Protein AF-A0AAU4YBW1-F1 (afdb_monomer)

Solvent-accessible surface area (backbone atoms only — not comparable to full-atom values): 10872 Å² total; per-residue (Å²): 130,83,80,74,58,66,37,83,41,82,36,54,28,52,55,68,56,52,51,50,47,51,48,55,25,51,52,23,50,53,50,52,52,50,50,53,54,49,55,38,52,74,74,68,54,58,91,88,55,81,82,54,65,70,59,56,53,47,49,66,68,43,28,72,80,75,31,38,44,56,27,53,50,48,39,53,29,33,53,58,49,42,64,34,80,88,43,40,62,93,68,80,75,75,50,75,66,54,49,55,60,65,67,56,81,88,66,62,80,66,55,58,92,76,87,56,84,29,80,44,83,28,55,26,45,44,69,59,54,51,49,36,47,51,33,20,47,63,68,19,43,67,48,44,50,48,36,48,76,69,31,54,49,76,99,78,39,55,79,48,73,66,44,50,53,53,42,53,58,48,21,72,66,50,51,38,53,41,53,51,47,42,54,16,47,52,51,55,68,72,75,110

Structure (mmCIF, N/CA/C/O backbone):
data_AF-A0AAU4YBW1-F1
#
_entry.id   AF-A0AAU4YBW1-F1
#
loop_
_atom_site.group_PDB
_atom_site.id
_atom_site.type_symbol
_atom_site.label_atom_id
_atom_site.label_alt_id
_atom_site.label_comp_id
_atom_site.label_asym_id
_atom_site.label_entity_id
_atom_site.label_seq_id
_atom_site.pdbx_PDB_ins_code
_atom_site.Cartn_x
_atom_site.Cartn_y
_atom_site.Cartn_z
_atom_site.occupancy
_atom_site.B_iso_or_equiv
_atom_site.auth_seq_id
_atom_site.auth_comp_id
_atom_site.auth_asym_id
_atom_site.auth_atom_id
_atom_site.pdbx_PDB_model_num
ATOM 1 N N . MET A 1 1 ? -1.632 -13.111 -21.223 1.00 41.12 1 MET A N 1
ATOM 2 C CA . MET A 1 1 ? -1.844 -12.809 -19.790 1.00 41.12 1 MET A CA 1
ATOM 3 C C . MET A 1 1 ? -2.891 -11.716 -19.711 1.00 41.12 1 MET A C 1
ATOM 5 O O . MET A 1 1 ? -2.704 -10.698 -20.364 1.00 41.12 1 MET A O 1
ATOM 9 N N . ASN A 1 2 ? -3.997 -11.927 -18.997 1.00 43.66 2 ASN A N 1
ATOM 10 C CA . ASN A 1 2 ? -4.958 -10.847 -18.769 1.00 43.66 2 ASN A CA 1
ATOM 11 C C . ASN A 1 2 ? -4.270 -9.774 -17.922 1.00 43.66 2 ASN A C 1
ATOM 13 O O . ASN A 1 2 ? -3.711 -10.096 -16.874 1.00 43.66 2 ASN A O 1
ATOM 17 N N . ALA A 1 3 ? -4.262 -8.528 -18.394 1.00 59.09 3 ALA A N 1
ATOM 18 C CA . ALA A 1 3 ? -3.731 -7.417 -17.619 1.00 59.09 3 ALA A CA 1
ATOM 19 C C . ALA A 1 3 ? -4.502 -7.333 -16.296 1.00 59.09 3 ALA A C 1
ATOM 21 O O . ALA A 1 3 ? -5.727 -7.195 -16.294 1.00 59.09 3 ALA A O 1
ATOM 22 N N . VAL A 1 4 ? -3.798 -7.459 -15.170 1.00 77.38 4 VAL A N 1
ATOM 23 C CA . VAL A 1 4 ? -4.414 -7.287 -13.853 1.00 77.38 4 VAL A CA 1
ATOM 24 C C . VAL A 1 4 ? -4.830 -5.825 -13.732 1.00 77.38 4 VAL A 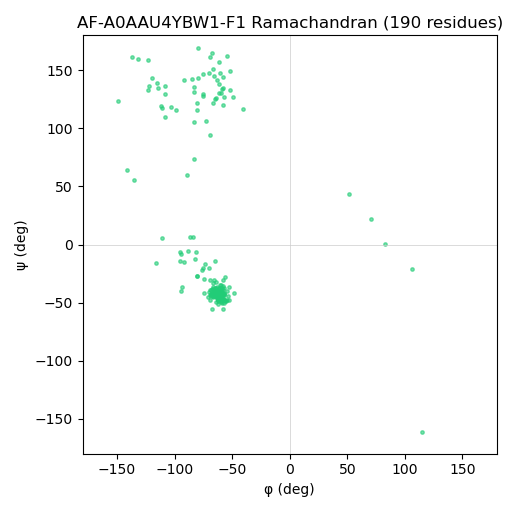C 1
ATOM 26 O O . VAL A 1 4 ? -3.996 -4.929 -13.877 1.00 77.38 4 VAL A O 1
ATOM 29 N N . ALA A 1 5 ? -6.121 -5.579 -13.503 1.00 88.00 5 ALA A N 1
ATOM 30 C CA . ALA A 1 5 ? -6.656 -4.228 -13.398 1.00 88.00 5 ALA A CA 1
ATOM 31 C C . ALA A 1 5 ? -5.932 -3.453 -12.285 1.00 88.00 5 ALA A C 1
ATOM 33 O O . ALA A 1 5 ? -5.846 -3.922 -11.148 1.00 88.00 5 ALA A O 1
ATOM 34 N N . LYS A 1 6 ? -5.404 -2.270 -12.614 1.00 90.12 6 LYS A N 1
ATOM 35 C CA . LYS A 1 6 ? -4.828 -1.339 -11.637 1.00 90.12 6 LYS A CA 1
ATOM 36 C C . LYS A 1 6 ? -5.906 -0.374 -11.161 1.00 90.12 6 LYS A C 1
ATOM 38 O O . LYS A 1 6 ? -6.728 0.086 -11.952 1.00 90.12 6 LYS A O 1
ATOM 43 N N . VAL A 1 7 ? -5.883 -0.055 -9.874 1.00 90.25 7 VAL A N 1
ATOM 44 C CA . VAL A 1 7 ? -6.744 0.951 -9.256 1.00 90.25 7 VAL A CA 1
ATOM 45 C C . VAL A 1 7 ? -5.887 2.020 -8.597 1.00 90.25 7 VAL A C 1
ATOM 47 O O . VAL A 1 7 ? -4.906 1.730 -7.906 1.00 90.25 7 VAL A O 1
ATOM 50 N N . ASN A 1 8 ? -6.278 3.272 -8.805 1.00 90.31 8 ASN A N 1
ATOM 51 C CA . ASN A 1 8 ? -5.607 4.416 -8.218 1.00 90.31 8 ASN A CA 1
ATOM 52 C C . ASN A 1 8 ? -5.936 4.453 -6.714 1.00 90.31 8 ASN A C 1
ATOM 54 O O . ASN A 1 8 ? -7.067 4.731 -6.310 1.00 90.31 8 ASN A O 1
ATOM 58 N N . THR A 1 9 ? -4.964 4.087 -5.879 1.00 88.31 9 THR A N 1
ATOM 59 C CA . THR A 1 9 ? -5.154 3.814 -4.448 1.00 88.31 9 THR A CA 1
ATOM 60 C C . THR A 1 9 ? -4.482 4.874 -3.595 1.00 88.31 9 THR A C 1
ATOM 62 O O . THR A 1 9 ? -3.264 5.052 -3.657 1.00 88.31 9 THR A O 1
ATOM 65 N N . LEU A 1 10 ? -5.283 5.610 -2.813 1.00 89.31 10 LEU A N 1
ATOM 66 C CA . LEU A 1 10 ? -4.789 6.690 -1.958 1.00 89.31 10 LEU A CA 1
ATOM 67 C C . LEU A 1 10 ? -4.206 6.102 -0.682 1.00 89.31 10 LEU A C 1
ATOM 69 O O . LEU A 1 10 ? -4.933 5.538 0.140 1.00 89.31 10 LEU A O 1
ATOM 73 N N . VAL A 1 11 ? -2.902 6.280 -0.501 1.00 87.12 11 VAL A N 1
ATOM 74 C CA . VAL A 1 11 ? -2.183 5.802 0.676 1.00 87.12 11 VAL A CA 1
ATOM 75 C C . VAL A 1 11 ? -1.658 6.985 1.475 1.00 87.12 11 VAL A C 1
ATOM 77 O O . VAL A 1 11 ? -1.098 7.942 0.941 1.00 87.12 11 VAL A O 1
ATOM 80 N N . TRP A 1 12 ? -1.861 6.901 2.785 1.00 88.88 12 TRP A N 1
ATOM 81 C CA . TRP A 1 12 ? -1.417 7.885 3.759 1.00 88.88 12 TRP A CA 1
ATOM 82 C C . TRP A 1 12 ? -0.176 7.354 4.473 1.00 88.88 12 TRP A C 1
ATOM 84 O O . TRP A 1 12 ? -0.252 6.308 5.128 1.00 88.88 12 TRP A O 1
ATOM 94 N N . LEU A 1 13 ? 0.942 8.064 4.332 1.00 88.75 13 LEU A N 1
ATOM 95 C CA . LEU A 1 13 ? 2.267 7.647 4.789 1.00 88.75 13 LEU A CA 1
ATOM 96 C C . LEU A 1 13 ? 2.898 8.664 5.738 1.00 88.75 13 LEU A C 1
ATOM 98 O O . LEU A 1 13 ? 2.578 9.859 5.713 1.00 88.75 13 LEU A O 1
ATOM 102 N N . ASP A 1 14 ? 3.862 8.191 6.523 1.00 91.31 14 ASP A N 1
ATOM 103 C CA . ASP A 1 14 ? 4.808 9.095 7.167 1.00 91.31 14 ASP A CA 1
ATOM 104 C C . ASP A 1 14 ? 5.638 9.848 6.099 1.00 91.31 14 ASP A C 1
ATOM 106 O O . ASP A 1 14 ? 5.997 9.248 5.076 1.00 91.31 14 ASP A O 1
ATOM 110 N N . PRO A 1 15 ? 5.960 11.144 6.291 1.00 93.00 15 PRO A N 1
ATOM 111 C CA . PRO A 1 15 ? 6.789 11.893 5.347 1.00 93.00 15 PRO A CA 1
ATOM 112 C C . PRO A 1 15 ? 8.126 11.218 5.014 1.00 93.00 15 P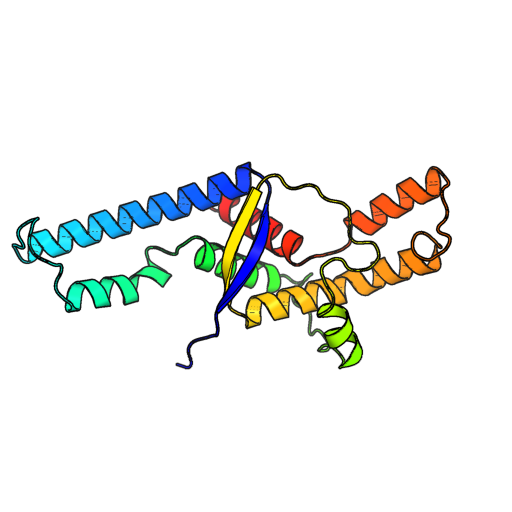RO A C 1
ATOM 114 O O . PRO A 1 15 ? 8.544 11.249 3.856 1.00 93.00 15 PRO A O 1
ATOM 117 N N . SER A 1 16 ? 8.770 10.561 5.984 1.00 93.75 16 SER A N 1
ATOM 118 C CA . SER A 1 16 ? 10.030 9.840 5.760 1.00 93.75 16 SER A CA 1
ATOM 119 C C . SER A 1 16 ? 9.851 8.631 4.838 1.00 93.75 16 SER A C 1
ATOM 121 O O . SER A 1 16 ? 10.673 8.405 3.951 1.00 93.75 16 SER A O 1
ATOM 123 N N . GLN A 1 17 ? 8.738 7.903 4.972 1.00 94.88 17 GLN A N 1
ATOM 124 C CA . GLN A 1 17 ? 8.404 6.775 4.102 1.00 94.88 17 GLN A CA 1
ATOM 125 C C . GLN A 1 17 ? 8.125 7.236 2.672 1.00 94.88 17 GLN A C 1
ATOM 127 O O . GLN A 1 17 ? 8.619 6.637 1.718 1.00 94.88 17 GLN A O 1
ATOM 132 N N . ALA A 1 18 ? 7.360 8.320 2.515 1.00 94.38 18 ALA A N 1
ATOM 133 C CA . ALA A 1 18 ? 7.086 8.895 1.203 1.00 94.38 18 ALA A CA 1
ATOM 134 C C . ALA A 1 18 ? 8.378 9.369 0.516 1.00 94.38 18 ALA A C 1
ATOM 136 O O . ALA A 1 18 ? 8.586 9.078 -0.662 1.00 94.38 18 ALA A O 1
ATOM 137 N N . ALA A 1 19 ? 9.267 10.037 1.258 1.00 95.88 19 ALA A N 1
ATOM 138 C CA . ALA A 1 19 ? 10.565 10.473 0.755 1.00 95.88 19 ALA A CA 1
ATOM 139 C C . ALA A 1 19 ? 11.471 9.290 0.374 1.00 95.88 19 ALA A C 1
ATOM 141 O O . ALA A 1 19 ? 12.085 9.308 -0.692 1.00 95.88 19 ALA A O 1
ATOM 142 N N . GLY A 1 20 ? 11.522 8.241 1.201 1.00 96.38 20 GLY A N 1
ATOM 143 C CA . GLY A 1 20 ? 12.284 7.025 0.912 1.00 96.38 20 GLY A CA 1
ATOM 144 C C . GLY A 1 20 ? 11.804 6.324 -0.359 1.00 96.38 20 GLY A C 1
ATOM 145 O O . GLY A 1 20 ? 12.611 5.994 -1.226 1.00 96.38 20 GLY A O 1
ATOM 146 N N . LEU A 1 21 ? 10.486 6.168 -0.517 1.00 95.94 21 LEU A N 1
ATOM 147 C CA . LEU A 1 21 ? 9.896 5.555 -1.707 1.00 95.94 21 LEU A CA 1
ATOM 148 C C . LEU A 1 21 ? 10.146 6.398 -2.970 1.00 95.94 21 LEU A C 1
ATOM 150 O O . LEU A 1 21 ? 10.460 5.847 -4.025 1.00 95.94 21 LEU A O 1
ATOM 154 N N . ALA A 1 22 ? 10.050 7.727 -2.862 1.00 96.06 22 ALA A N 1
ATOM 155 C CA . ALA A 1 22 ? 10.361 8.643 -3.959 1.00 96.06 22 ALA A CA 1
ATOM 156 C C . ALA A 1 22 ? 11.845 8.589 -4.351 1.00 96.06 22 ALA A C 1
ATOM 158 O O . ALA A 1 22 ? 12.166 8.638 -5.537 1.00 96.06 22 ALA A O 1
ATOM 159 N N . ARG A 1 23 ? 12.750 8.443 -3.375 1.00 97.31 23 ARG A N 1
ATOM 160 C CA . ARG A 1 23 ? 14.185 8.269 -3.625 1.00 97.31 23 ARG A CA 1
ATOM 161 C C . ARG A 1 23 ? 14.463 6.984 -4.405 1.00 97.31 23 ARG A C 1
ATOM 163 O O . ARG A 1 23 ? 15.106 7.070 -5.445 1.00 97.31 23 ARG A O 1
ATOM 170 N N . LEU A 1 24 ? 13.935 5.840 -3.957 1.00 96.44 24 LEU A N 1
ATOM 171 C CA . LEU A 1 24 ? 14.102 4.556 -4.654 1.00 96.44 24 LEU A CA 1
ATOM 172 C C . LEU A 1 24 ? 13.565 4.612 -6.088 1.00 96.44 24 LEU A C 1
ATOM 174 O O . LEU A 1 24 ? 14.253 4.230 -7.032 1.00 96.44 24 LEU A O 1
ATOM 178 N N . ALA A 1 25 ? 12.357 5.148 -6.274 1.00 95.69 25 ALA A N 1
ATOM 179 C CA . ALA A 1 25 ? 11.805 5.321 -7.613 1.00 95.69 25 ALA A CA 1
ATOM 180 C C . ALA A 1 25 ? 12.663 6.273 -8.463 1.00 95.69 25 ALA A C 1
ATOM 182 O O . ALA A 1 25 ? 12.943 5.973 -9.614 1.00 95.69 25 ALA A O 1
ATOM 183 N N . GLY A 1 26 ? 13.157 7.375 -7.897 1.00 97.38 26 GLY A N 1
ATOM 184 C CA . GLY A 1 26 ? 14.054 8.294 -8.599 1.00 97.38 26 GLY A CA 1
ATOM 185 C C . GLY A 1 26 ? 15.405 7.675 -8.983 1.00 97.38 26 GLY A C 1
ATOM 186 O O . GLY A 1 26 ? 15.975 8.033 -10.013 1.00 97.38 26 GLY A O 1
ATOM 187 N N . GLU A 1 27 ? 15.938 6.748 -8.187 1.00 97.38 27 GLU A N 1
ATOM 188 C CA . GLU A 1 27 ? 17.138 5.969 -8.523 1.00 97.38 27 GLU A CA 1
ATOM 189 C C . GLU A 1 27 ? 16.868 5.013 -9.695 1.00 97.38 27 GLU A C 1
ATOM 191 O O . GLU A 1 27 ? 17.661 4.972 -10.642 1.00 97.38 27 GLU A O 1
ATOM 196 N N . ASN A 1 28 ? 15.713 4.341 -9.691 1.00 97.44 28 ASN A N 1
ATOM 197 C CA . ASN A 1 28 ? 15.246 3.501 -10.797 1.00 97.44 28 ASN A CA 1
ATOM 198 C C . ASN A 1 28 ? 15.048 4.311 -12.083 1.00 97.44 28 ASN A C 1
ATOM 200 O O . ASN A 1 28 ? 15.520 3.905 -13.142 1.00 97.44 28 ASN A O 1
ATOM 204 N N . ASP A 1 29 ? 14.452 5.499 -11.992 1.00 96.62 29 ASP A N 1
ATOM 205 C CA . ASP A 1 29 ? 14.274 6.409 -13.124 1.00 96.62 29 ASP A CA 1
ATOM 206 C C . ASP A 1 29 ? 15.619 6.808 -13.735 1.00 96.62 29 ASP A C 1
ATOM 208 O O . ASP A 1 29 ? 15.796 6.780 -14.952 1.00 96.62 29 ASP A O 1
ATOM 212 N N . LYS A 1 30 ? 16.606 7.150 -12.898 1.00 97.88 30 LYS A N 1
ATOM 213 C CA . LYS A 1 30 ? 17.966 7.472 -13.358 1.00 97.88 30 LYS A CA 1
ATOM 214 C C . LYS A 1 30 ? 18.647 6.266 -14.003 1.00 97.88 30 LYS A C 1
ATOM 216 O O . LYS A 1 30 ? 19.411 6.439 -14.951 1.00 97.88 30 LYS A O 1
ATOM 221 N N . ALA A 1 31 ? 18.431 5.059 -13.487 1.00 97.50 31 ALA A N 1
ATOM 222 C CA . ALA A 1 31 ? 18.956 3.836 -14.085 1.00 97.50 31 ALA A CA 1
ATOM 223 C C . ALA A 1 31 ? 18.309 3.549 -15.452 1.00 97.50 31 ALA A C 1
ATOM 225 O O . ALA A 1 31 ? 19.045 3.318 -16.411 1.00 97.50 31 ALA A O 1
ATOM 226 N N . GLU A 1 32 ? 16.984 3.685 -15.568 1.00 97.12 32 GLU A N 1
ATOM 227 C CA . GLU A 1 32 ? 16.242 3.587 -16.833 1.00 97.12 32 GLU A CA 1
ATOM 228 C C . GLU A 1 32 ? 16.779 4.593 -17.861 1.00 97.12 32 GLU A C 1
ATOM 230 O O . GLU A 1 32 ? 17.101 4.223 -18.989 1.00 97.12 32 GLU A O 1
ATOM 235 N N . TRP A 1 33 ? 16.960 5.857 -17.465 1.00 96.19 33 TRP A N 1
ATOM 236 C CA . TRP A 1 33 ? 17.496 6.894 -18.352 1.00 96.19 33 TRP A CA 1
ATOM 237 C C . TRP A 1 33 ? 18.928 6.618 -18.811 1.00 96.19 33 TRP A C 1
ATOM 239 O O . TRP A 1 33 ? 19.248 6.851 -19.977 1.00 96.19 33 TRP A O 1
ATOM 249 N N . ARG A 1 34 ? 19.795 6.116 -17.922 1.00 96.81 34 ARG A N 1
ATOM 250 C CA . ARG A 1 34 ? 21.169 5.734 -18.288 1.00 96.81 34 ARG A CA 1
ATOM 251 C C . ARG A 1 34 ? 21.177 4.599 -19.301 1.00 96.81 34 ARG A C 1
ATOM 253 O O . ARG A 1 34 ? 21.879 4.707 -20.303 1.00 96.81 34 ARG A O 1
ATOM 260 N N . TRP A 1 35 ? 20.371 3.566 -19.062 1.00 97.00 35 TRP A N 1
ATOM 261 C CA . TRP A 1 35 ? 20.226 2.446 -19.986 1.00 97.00 35 TRP A CA 1
ATOM 262 C C . TRP A 1 35 ? 19.719 2.924 -21.349 1.00 97.00 35 TRP A C 1
ATOM 264 O O . TRP A 1 35 ? 20.343 2.663 -22.372 1.00 97.00 35 TRP A O 1
ATOM 274 N N . LEU A 1 36 ? 18.665 3.745 -21.368 1.00 95.69 36 LEU A N 1
ATOM 275 C CA . LEU A 1 36 ? 18.112 4.302 -22.601 1.00 95.69 36 LEU A CA 1
ATOM 276 C C . LEU A 1 36 ? 19.141 5.133 -23.385 1.00 95.69 36 LEU A C 1
ATOM 278 O O . LEU A 1 36 ? 19.219 5.037 -24.610 1.00 95.69 36 LEU A O 1
ATOM 282 N N . ALA A 1 37 ? 19.943 5.949 -22.698 1.00 94.38 37 ALA A N 1
ATOM 283 C CA . ALA A 1 37 ? 21.009 6.727 -23.325 1.00 94.38 37 ALA A CA 1
ATOM 284 C C . ALA A 1 37 ? 22.131 5.840 -23.892 1.00 94.38 37 ALA A C 1
ATOM 286 O O . ALA A 1 37 ? 22.747 6.184 -24.900 1.00 94.38 37 ALA A O 1
ATOM 287 N N . GLU A 1 38 ? 22.418 4.703 -23.262 1.00 95.62 38 GLU A N 1
ATOM 288 C CA . GLU A 1 38 ? 23.376 3.717 -23.759 1.00 95.62 38 GLU A CA 1
ATOM 289 C C . GLU A 1 38 ? 22.860 2.976 -24.996 1.00 95.62 38 GLU A C 1
ATOM 291 O O . GLU A 1 38 ? 23.585 2.907 -25.988 1.00 95.62 38 GLU A O 1
ATOM 296 N N . GLU A 1 39 ? 21.601 2.527 -24.999 1.00 96.25 39 GLU A N 1
ATOM 297 C CA . GLU A 1 39 ? 20.963 1.929 -26.182 1.00 96.25 39 GLU A CA 1
ATOM 298 C C . GLU A 1 39 ? 21.009 2.882 -27.379 1.00 96.25 39 GLU A C 1
ATOM 300 O O . GLU A 1 39 ? 21.452 2.504 -28.463 1.00 96.25 39 GLU A O 1
ATOM 305 N N . ARG A 1 40 ? 20.614 4.147 -27.170 1.00 95.06 40 ARG A N 1
ATOM 306 C CA . ARG A 1 40 ? 20.614 5.179 -28.219 1.00 95.06 40 ARG A CA 1
ATOM 307 C C . ARG A 1 40 ? 22.014 5.416 -28.782 1.00 95.06 40 ARG A C 1
ATOM 309 O O . ARG A 1 40 ? 22.169 5.509 -29.995 1.00 95.06 40 ARG A O 1
ATOM 316 N N . ARG A 1 41 ? 23.038 5.472 -27.923 1.00 94.75 41 ARG A N 1
ATOM 317 C CA . ARG A 1 41 ? 24.435 5.600 -28.366 1.00 94.75 41 ARG A CA 1
ATOM 318 C C . ARG A 1 41 ? 24.901 4.382 -29.157 1.00 94.75 41 ARG A C 1
ATOM 320 O O . ARG A 1 41 ? 25.587 4.563 -30.157 1.00 94.75 41 ARG A O 1
ATOM 327 N N . ARG A 1 42 ? 24.523 3.165 -28.750 1.00 94.94 42 ARG A N 1
ATOM 328 C CA . ARG A 1 42 ? 24.928 1.931 -29.442 1.00 94.94 42 ARG A CA 1
ATOM 329 C C . ARG A 1 42 ? 24.456 1.901 -30.891 1.00 94.94 42 ARG A C 1
ATOM 331 O O . ARG A 1 42 ? 25.205 1.472 -31.759 1.00 94.94 42 ARG A O 1
ATOM 338 N N . ILE A 1 43 ? 23.238 2.370 -31.146 1.00 95.81 43 ILE A N 1
ATOM 339 C CA . ILE A 1 43 ? 22.673 2.428 -32.500 1.00 95.81 43 ILE A CA 1
ATOM 340 C C . ILE A 1 43 ? 23.051 3.713 -33.260 1.00 95.81 43 ILE A C 1
ATOM 342 O O . ILE A 1 43 ? 22.533 3.949 -34.345 1.00 95.81 43 ILE A O 1
ATOM 346 N N . GLY A 1 44 ? 23.929 4.554 -32.698 1.00 95.44 44 GLY A N 1
ATOM 347 C CA . GLY A 1 44 ? 24.397 5.785 -33.342 1.00 95.44 44 GLY A CA 1
ATOM 348 C C . GLY A 1 44 ? 23.350 6.897 -33.442 1.00 95.44 44 GLY A C 1
ATOM 349 O O . GLY A 1 44 ? 23.483 7.772 -34.292 1.00 95.44 44 GLY A O 1
ATOM 350 N N . LEU A 1 45 ? 22.316 6.878 -32.596 1.00 95.25 45 LEU A N 1
ATOM 351 C CA . LEU A 1 45 ? 21.194 7.811 -32.680 1.00 95.25 45 LEU A CA 1
ATOM 352 C C . LEU A 1 45 ? 21.578 9.207 -32.167 1.00 95.25 45 LEU A C 1
ATOM 354 O O . LEU A 1 45 ? 22.038 9.361 -31.028 1.00 95.25 45 LEU A O 1
ATOM 358 N N . HIS A 1 46 ? 21.321 10.244 -32.961 1.00 91.50 46 HIS A N 1
ATOM 359 C CA . HIS A 1 46 ? 21.545 11.633 -32.576 1.00 91.50 46 HIS A CA 1
ATOM 360 C C . HIS A 1 46 ? 20.586 12.061 -31.437 1.00 91.50 46 HIS A C 1
ATOM 362 O O . HIS A 1 46 ? 19.463 11.552 -31.330 1.00 91.50 46 HIS A O 1
ATOM 368 N N . PRO A 1 47 ? 20.962 13.016 -30.559 1.00 87.00 47 PRO A N 1
ATOM 369 C CA . PRO A 1 47 ? 20.102 13.457 -29.453 1.00 87.00 47 PRO A CA 1
ATOM 370 C C . PRO A 1 47 ? 18.725 13.996 -29.868 1.00 87.00 47 PRO A C 1
ATOM 372 O O . PRO A 1 47 ? 17.766 13.845 -29.117 1.00 87.00 47 PRO A O 1
ATOM 375 N N . SER A 1 48 ? 18.616 14.602 -31.053 1.00 90.56 48 SER A N 1
ATOM 376 C CA . SER A 1 48 ? 17.351 15.150 -31.569 1.00 90.56 48 SER A CA 1
ATOM 377 C C . SER A 1 48 ? 16.443 14.109 -32.223 1.00 90.56 48 SER A C 1
ATOM 379 O O . SER A 1 48 ? 15.288 14.411 -32.512 1.00 90.56 48 SER A O 1
ATOM 381 N N . GLU A 1 49 ? 16.948 12.907 -32.501 1.00 93.12 49 GLU A N 1
ATOM 382 C CA . GLU A 1 49 ? 16.161 11.867 -33.156 1.00 93.12 49 GLU A CA 1
ATOM 383 C C . GLU A 1 49 ? 15.238 11.157 -32.149 1.00 93.12 49 GLU A C 1
ATOM 385 O O . GLU A 1 49 ? 15.603 10.951 -30.980 1.00 93.12 49 GLU A O 1
ATOM 390 N N . PRO A 1 50 ? 14.019 10.772 -32.559 1.00 94.06 50 PRO A N 1
ATOM 391 C CA . PRO A 1 50 ? 13.107 10.039 -31.690 1.00 94.06 50 PRO A CA 1
ATOM 392 C C . PRO A 1 50 ? 13.663 8.647 -31.365 1.00 94.06 50 PRO A C 1
ATOM 394 O O . PRO A 1 50 ? 14.281 8.000 -32.204 1.00 94.06 50 PRO A O 1
ATOM 397 N N . THR A 1 51 ? 13.420 8.156 -30.144 1.00 94.56 51 THR A N 1
ATOM 398 C CA . THR A 1 51 ? 13.808 6.786 -29.770 1.00 94.56 51 THR A CA 1
ATOM 399 C C . THR A 1 51 ? 13.026 5.768 -30.620 1.00 94.56 51 THR A C 1
ATOM 401 O O . THR A 1 51 ? 11.786 5.804 -30.589 1.00 94.56 51 THR A O 1
ATOM 404 N N . PRO A 1 52 ? 13.705 4.826 -31.307 1.00 95.19 52 PRO A N 1
ATOM 405 C CA . PRO A 1 52 ? 13.061 3.746 -32.048 1.00 95.19 52 PRO A CA 1
ATOM 406 C C . PRO A 1 52 ? 12.047 2.964 -31.214 1.00 95.19 52 PRO A C 1
ATOM 408 O O . PRO A 1 52 ? 12.179 2.829 -29.995 1.00 95.19 52 PRO A O 1
ATOM 411 N N . GLU A 1 53 ? 11.018 2.443 -31.879 1.00 95.50 53 GLU A N 1
ATOM 412 C CA . GLU A 1 53 ? 9.946 1.690 -31.226 1.00 95.50 53 GLU A CA 1
ATOM 413 C C . GLU A 1 53 ? 10.456 0.479 -30.449 1.00 95.50 53 GLU A C 1
ATOM 415 O O . GLU A 1 53 ? 10.068 0.297 -29.300 1.00 95.50 53 GLU A O 1
ATOM 420 N N . GLU A 1 54 ? 11.387 -0.277 -31.020 1.00 95.12 54 GLU A N 1
ATOM 421 C CA . GLU A 1 54 ? 11.972 -1.475 -30.409 1.00 95.12 54 GLU A CA 1
ATOM 422 C C . GLU A 1 54 ? 12.605 -1.183 -29.041 1.00 95.12 54 GLU A C 1
ATOM 424 O O . GLU A 1 54 ? 12.378 -1.910 -28.071 1.00 95.12 54 GLU A O 1
ATOM 429 N N . ILE A 1 55 ? 13.328 -0.064 -28.919 1.00 94.94 55 ILE A N 1
ATOM 430 C CA . ILE A 1 55 ? 13.907 0.376 -27.645 1.00 94.94 55 ILE A CA 1
ATOM 431 C C . ILE A 1 55 ? 12.796 0.804 -26.679 1.00 94.94 55 ILE A C 1
ATOM 433 O O . ILE A 1 55 ? 12.830 0.430 -25.509 1.00 94.94 55 ILE A O 1
ATOM 437 N N . ARG A 1 56 ? 11.779 1.546 -27.142 1.00 94.44 56 ARG A N 1
ATOM 438 C CA . ARG A 1 56 ? 10.643 1.953 -26.291 1.00 94.44 56 ARG A CA 1
ATOM 439 C C . ARG A 1 56 ? 9.885 0.742 -25.739 1.00 94.44 56 ARG A C 1
ATOM 441 O O . ARG A 1 56 ? 9.570 0.716 -24.551 1.00 94.44 56 ARG A O 1
ATOM 448 N N . VAL A 1 57 ? 9.628 -0.264 -26.572 1.00 95.31 57 VAL A N 1
ATOM 449 C CA . VAL A 1 57 ? 8.992 -1.532 -26.180 1.00 95.31 57 VAL A CA 1
ATOM 450 C C . VAL A 1 57 ? 9.879 -2.306 -25.204 1.00 95.31 57 VAL A C 1
ATOM 452 O O . VAL A 1 57 ? 9.379 -2.821 -24.203 1.00 95.31 57 VAL A O 1
ATOM 455 N N . SER A 1 58 ? 11.193 -2.330 -25.433 1.00 95.19 58 SER A N 1
ATOM 456 C CA . SER A 1 58 ? 12.151 -2.959 -24.516 1.00 95.19 58 SER A CA 1
ATOM 457 C C . SER A 1 58 ? 12.131 -2.295 -23.140 1.00 95.19 58 SER A C 1
ATOM 459 O O . SER A 1 58 ? 11.999 -2.991 -22.138 1.00 95.19 58 SER A O 1
ATOM 461 N N . VAL A 1 59 ? 12.146 -0.957 -23.071 1.00 94.81 59 VAL A N 1
ATOM 462 C CA . VAL A 1 59 ? 11.992 -0.223 -21.803 1.00 94.81 59 VAL A CA 1
ATOM 463 C C . VAL A 1 59 ? 10.702 -0.630 -21.094 1.00 94.81 59 VAL A C 1
ATOM 465 O O . VAL A 1 59 ? 10.732 -0.941 -19.908 1.00 94.81 59 VAL A O 1
ATOM 468 N N . LEU A 1 60 ? 9.568 -0.645 -21.803 1.00 92.62 60 LEU A N 1
ATOM 469 C CA . LEU A 1 60 ? 8.27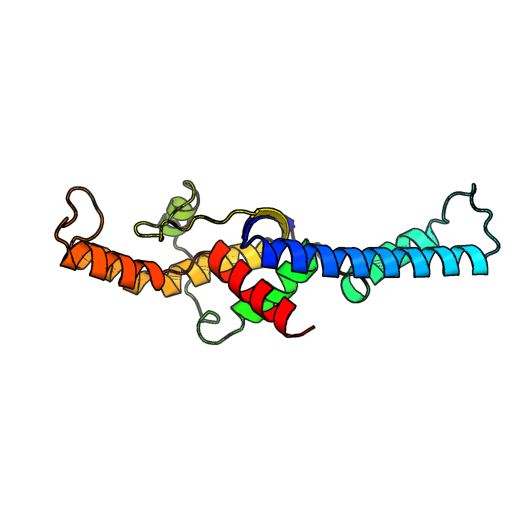6 -1.016 -21.215 1.00 92.62 60 LEU A CA 1
ATOM 470 C C . LEU A 1 60 ? 8.271 -2.448 -20.668 1.00 92.62 60 LEU A C 1
ATOM 472 O O . LEU A 1 60 ? 7.644 -2.697 -19.64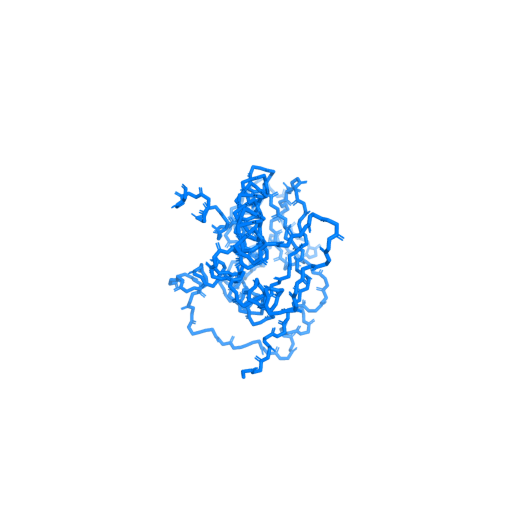1 1.00 92.62 60 LEU A O 1
ATOM 476 N N . THR A 1 61 ? 8.982 -3.354 -21.335 1.00 94.50 61 THR A N 1
ATOM 477 C CA . THR A 1 61 ? 9.091 -4.767 -20.954 1.00 94.50 61 THR A CA 1
ATOM 478 C C . THR A 1 61 ? 9.998 -4.956 -19.742 1.00 94.50 61 THR A C 1
ATOM 480 O O . THR A 1 61 ? 9.657 -5.711 -18.842 1.00 94.50 61 THR A O 1
ATOM 483 N N . LEU A 1 62 ? 11.130 -4.250 -19.693 1.00 95.25 62 LEU A N 1
ATOM 484 C CA . LEU A 1 62 ? 12.136 -4.378 -18.634 1.00 95.25 62 LEU A CA 1
ATOM 485 C C . LEU A 1 62 ? 11.783 -3.601 -17.363 1.00 95.25 62 LEU A C 1
ATOM 487 O O . LEU A 1 62 ? 12.228 -3.960 -16.274 1.00 95.25 62 LEU A O 1
ATOM 491 N N . ARG A 1 63 ? 11.004 -2.518 -17.485 1.00 94.38 63 ARG A N 1
ATOM 492 C CA . ARG A 1 63 ? 10.713 -1.601 -16.375 1.00 94.38 63 ARG A CA 1
ATOM 493 C C . ARG A 1 63 ? 10.166 -2.294 -15.124 1.00 94.38 63 ARG A C 1
ATOM 495 O O . ARG A 1 63 ? 10.628 -1.921 -14.050 1.00 94.38 63 ARG A O 1
ATOM 502 N N . PRO A 1 64 ? 9.215 -3.245 -15.192 1.00 93.81 64 PRO A N 1
ATOM 503 C CA . PRO A 1 64 ? 8.689 -3.874 -13.986 1.00 93.81 64 PRO A CA 1
ATOM 504 C C . PRO A 1 64 ? 9.763 -4.558 -13.134 1.00 93.81 64 PRO A C 1
ATOM 506 O O . PRO A 1 64 ? 9.695 -4.482 -11.909 1.00 93.81 64 PRO A O 1
ATOM 509 N N . ASP A 1 65 ? 10.762 -5.159 -13.780 1.00 94.75 65 ASP A N 1
ATOM 510 C CA . ASP A 1 65 ? 11.776 -5.972 -13.112 1.00 94.75 65 ASP A CA 1
ATOM 511 C C . ASP A 1 65 ? 13.033 -5.166 -12.766 1.00 94.75 65 ASP A C 1
ATOM 513 O O . ASP A 1 65 ? 13.595 -5.324 -11.684 1.00 94.75 65 ASP A O 1
ATOM 517 N N . LEU A 1 66 ? 13.473 -4.280 -13.665 1.00 95.69 66 LEU A N 1
ATOM 518 C CA . LEU A 1 66 ? 14.721 -3.531 -13.493 1.00 95.69 66 LEU A CA 1
ATOM 519 C C . LEU A 1 66 ? 14.522 -2.169 -12.831 1.00 95.69 66 LEU A C 1
ATOM 521 O O . LEU A 1 66 ? 15.374 -1.729 -12.061 1.00 95.69 66 LEU A O 1
ATOM 525 N N . TRP A 1 67 ? 13.417 -1.486 -13.140 1.00 97.00 67 TRP A N 1
ATOM 526 C CA . TRP A 1 67 ? 13.169 -0.104 -12.712 1.00 97.00 67 TRP A CA 1
ATOM 527 C C . TRP A 1 67 ? 11.736 0.078 -12.197 1.00 97.00 67 TRP A C 1
ATOM 529 O O . TRP A 1 67 ? 10.985 0.925 -12.705 1.00 97.00 67 TRP A O 1
ATOM 539 N N . PRO A 1 68 ? 11.315 -0.718 -11.195 1.00 95.88 68 PRO A N 1
ATOM 540 C CA . PRO A 1 68 ? 9.960 -0.645 -10.679 1.00 95.88 68 PRO A CA 1
ATOM 541 C C . PRO A 1 68 ? 9.668 0.761 -10.146 1.00 95.88 68 PRO A C 1
ATOM 543 O O . PRO A 1 68 ? 10.429 1.340 -9.368 1.00 95.88 68 PRO A O 1
ATOM 546 N N . ARG A 1 69 ? 8.535 1.326 -10.570 1.00 94.75 69 ARG A N 1
ATOM 547 C CA . ARG A 1 69 ? 8.058 2.632 -10.091 1.00 94.75 69 ARG A CA 1
ATOM 548 C C . ARG A 1 69 ? 7.373 2.487 -8.732 1.00 94.75 69 ARG A C 1
ATOM 550 O O . ARG A 1 69 ? 7.045 1.378 -8.315 1.00 94.75 69 ARG A O 1
ATOM 557 N N . MET A 1 70 ? 7.091 3.609 -8.062 1.00 95.56 70 MET A N 1
ATOM 558 C CA . MET A 1 70 ? 6.519 3.634 -6.702 1.00 95.56 70 MET A CA 1
ATOM 559 C C . MET A 1 70 ? 5.298 2.718 -6.522 1.00 95.56 70 MET A C 1
ATOM 561 O O . MET A 1 70 ? 5.198 2.031 -5.506 1.00 95.56 70 MET A O 1
ATOM 565 N N . GLY A 1 71 ? 4.386 2.690 -7.504 1.00 95.25 71 GLY A N 1
ATOM 566 C CA . GLY A 1 71 ? 3.197 1.833 -7.472 1.00 95.25 71 GLY A CA 1
ATOM 567 C C . GLY A 1 71 ? 3.544 0.346 -7.440 1.00 95.25 71 GLY A C 1
ATOM 568 O O . GLY A 1 71 ? 3.065 -0.369 -6.566 1.00 95.25 71 GLY A O 1
ATOM 569 N N . LEU A 1 72 ? 4.451 -0.100 -8.316 1.00 95.69 72 LEU A N 1
ATOM 570 C CA . LEU A 1 72 ? 4.885 -1.497 -8.365 1.00 95.69 72 LEU A CA 1
ATOM 571 C C . LEU A 1 72 ? 5.737 -1.884 -7.150 1.00 95.69 72 LEU A C 1
ATOM 573 O O . LEU A 1 72 ? 5.523 -2.950 -6.584 1.00 95.69 72 LEU A O 1
ATOM 577 N N . LEU A 1 73 ? 6.640 -1.005 -6.702 1.00 96.56 73 LEU A N 1
ATOM 578 C CA . LEU A 1 73 ? 7.400 -1.193 -5.459 1.00 96.56 73 LEU A CA 1
ATOM 579 C C . LEU A 1 73 ? 6.460 -1.427 -4.268 1.00 96.56 73 LEU A C 1
ATOM 581 O O . LEU A 1 73 ? 6.631 -2.375 -3.502 1.00 96.56 73 LEU A O 1
ATOM 585 N N . THR A 1 74 ? 5.434 -0.583 -4.143 1.00 96.12 74 THR A N 1
ATOM 586 C CA . THR A 1 74 ? 4.442 -0.688 -3.068 1.00 96.12 74 THR A CA 1
ATOM 587 C C . THR A 1 74 ? 3.582 -1.934 -3.222 1.00 96.12 74 THR A C 1
ATOM 589 O O . THR A 1 74 ? 3.346 -2.628 -2.239 1.00 96.12 74 THR A O 1
ATOM 592 N N . GLU A 1 75 ? 3.133 -2.252 -4.438 1.00 96.50 75 GLU A N 1
ATOM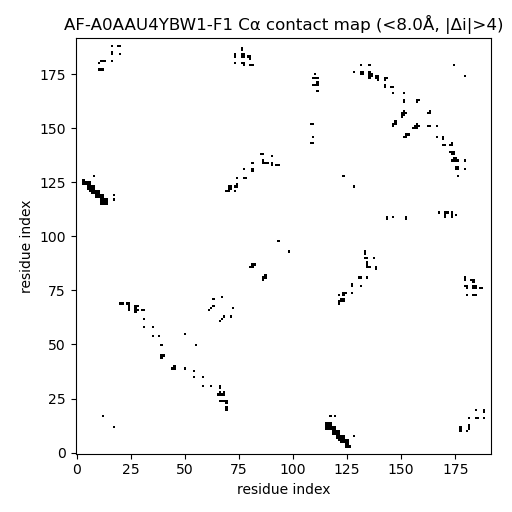 593 C CA . GLU A 1 75 ? 2.346 -3.453 -4.713 1.00 96.50 75 GLU A CA 1
ATOM 594 C C . GLU A 1 75 ? 3.097 -4.725 -4.320 1.00 96.50 75 GLU A C 1
ATOM 596 O O . GLU A 1 75 ? 2.553 -5.552 -3.589 1.00 96.50 75 GLU A O 1
ATOM 601 N N . THR A 1 76 ? 4.348 -4.875 -4.760 1.00 96.50 76 THR A N 1
ATOM 602 C CA . THR A 1 76 ? 5.181 -6.037 -4.434 1.00 96.50 76 THR A CA 1
ATOM 603 C C . THR A 1 76 ? 5.396 -6.149 -2.928 1.00 96.50 76 THR A C 1
ATOM 605 O O . THR A 1 76 ? 5.217 -7.227 -2.358 1.00 96.50 76 THR A O 1
ATOM 608 N N . ALA A 1 77 ? 5.689 -5.032 -2.255 1.00 97.12 77 ALA A N 1
ATOM 609 C CA . ALA A 1 77 ? 5.830 -5.008 -0.804 1.00 97.12 77 ALA A CA 1
ATOM 610 C C . ALA A 1 77 ? 4.519 -5.390 -0.089 1.00 97.12 77 ALA A C 1
ATOM 612 O O . ALA A 1 77 ? 4.539 -6.160 0.869 1.00 97.12 77 ALA A O 1
ATOM 613 N N . MET A 1 78 ? 3.369 -4.910 -0.573 1.00 97.19 78 MET A N 1
ATOM 614 C CA . MET A 1 78 ? 2.055 -5.267 -0.029 1.00 97.19 78 MET A CA 1
ATOM 615 C C . MET A 1 78 ? 1.724 -6.742 -0.231 1.00 97.19 78 MET A C 1
ATOM 617 O O . MET A 1 78 ? 1.196 -7.364 0.688 1.00 97.19 78 MET A O 1
ATOM 621 N N . ARG A 1 79 ? 2.056 -7.329 -1.387 1.00 97.38 79 ARG A N 1
ATOM 622 C CA . ARG A 1 79 ? 1.907 -8.776 -1.613 1.00 97.38 79 ARG A CA 1
ATOM 623 C C . ARG A 1 79 ? 2.730 -9.569 -0.601 1.00 97.38 79 ARG A C 1
ATOM 625 O O . ARG A 1 79 ? 2.190 -10.471 0.031 1.00 97.38 79 ARG A O 1
ATOM 632 N N . ALA A 1 80 ? 3.993 -9.193 -0.395 1.00 96.88 80 ALA A N 1
ATOM 633 C CA . ALA A 1 80 ? 4.850 -9.831 0.603 1.00 96.88 80 ALA A CA 1
ATOM 634 C C . ALA A 1 80 ? 4.275 -9.694 2.023 1.00 96.88 80 ALA A C 1
ATOM 636 O O . ALA A 1 80 ? 4.214 -10.670 2.766 1.00 96.88 80 ALA A O 1
ATOM 637 N N . ARG A 1 81 ? 3.775 -8.506 2.384 1.00 96.69 81 ARG A N 1
ATOM 638 C CA . ARG A 1 81 ? 3.157 -8.255 3.692 1.00 96.69 81 ARG A CA 1
ATOM 639 C C . ARG A 1 81 ? 1.880 -9.067 3.911 1.00 96.69 81 ARG A C 1
ATOM 641 O O . ARG A 1 81 ? 1.680 -9.571 5.015 1.00 96.69 81 ARG A O 1
ATOM 648 N N . LEU A 1 82 ? 1.036 -9.190 2.886 1.00 96.88 82 LEU A N 1
ATOM 649 C CA . LEU A 1 82 ? -0.197 -9.986 2.914 1.00 96.88 82 LEU A CA 1
ATOM 650 C C . LEU A 1 82 ? 0.064 -11.492 2.961 1.00 96.88 82 LEU A C 1
ATOM 652 O O . LEU A 1 82 ? -0.819 -12.232 3.375 1.00 96.88 82 LEU A O 1
ATOM 656 N N . ALA A 1 83 ? 1.256 -11.937 2.561 1.00 96.44 83 ALA A N 1
ATOM 657 C CA . ALA A 1 83 ? 1.676 -13.330 2.654 1.00 96.44 83 ALA A CA 1
ATOM 658 C C . ALA A 1 83 ? 2.193 -13.724 4.054 1.00 96.44 83 ALA A C 1
ATOM 660 O O . ALA A 1 83 ? 2.447 -14.904 4.293 1.00 96.44 83 ALA A O 1
ATOM 661 N N . LEU A 1 84 ? 2.342 -12.775 4.989 1.00 96.19 84 LEU A N 1
ATOM 662 C CA . LEU A 1 84 ? 2.774 -13.079 6.357 1.00 96.19 84 LEU A CA 1
ATOM 663 C C . LEU A 1 84 ? 1.644 -13.707 7.190 1.00 96.19 84 LEU A C 1
ATOM 665 O O . LEU A 1 84 ? 0.494 -13.313 7.014 1.00 96.19 84 LEU A O 1
ATOM 669 N N . PRO A 1 85 ? 1.940 -14.619 8.141 1.00 94.56 85 PRO A N 1
ATOM 670 C CA . PRO A 1 85 ? 0.925 -15.427 8.834 1.00 94.56 85 PRO A CA 1
ATOM 671 C C . PRO A 1 85 ? -0.192 -14.654 9.545 1.00 94.56 85 PRO A C 1
ATOM 673 O O . PRO A 1 85 ? -1.293 -15.170 9.702 1.00 94.56 85 PRO A O 1
ATOM 676 N N . ASP A 1 86 ? 0.072 -13.427 9.987 1.00 93.94 86 ASP A N 1
ATOM 677 C CA . ASP A 1 86 ? -0.912 -12.587 10.668 1.00 93.94 86 ASP A CA 1
ATOM 678 C C . ASP A 1 86 ? -1.948 -11.971 9.710 1.00 93.94 86 ASP A C 1
ATOM 680 O O . ASP A 1 86 ? -3.049 -11.625 10.137 1.00 93.94 86 ASP A O 1
ATOM 684 N N . LEU A 1 87 ? -1.619 -11.861 8.417 1.00 95.44 87 LEU A N 1
ATOM 685 C CA . LEU A 1 87 ? -2.499 -11.347 7.362 1.00 95.44 87 LEU A CA 1
ATOM 686 C C . LEU A 1 87 ? -2.853 -12.389 6.291 1.00 95.44 87 LEU A C 1
ATOM 688 O O . LEU A 1 87 ? -3.812 -12.181 5.551 1.00 95.44 87 LEU A O 1
ATOM 692 N N . ALA A 1 88 ? -2.120 -13.496 6.211 1.00 88.56 88 ALA A N 1
ATOM 693 C CA . ALA A 1 88 ? -2.297 -14.588 5.262 1.00 88.56 88 ALA A CA 1
ATOM 694 C C . ALA A 1 88 ? -3.259 -15.637 5.826 1.00 88.56 88 ALA A C 1
ATOM 696 O O . ALA A 1 88 ? -2.897 -16.789 6.050 1.00 88.56 88 ALA A O 1
ATOM 697 N N . GLY A 1 89 ? -4.495 -15.251 6.126 1.00 80.31 89 GLY A N 1
ATOM 698 C CA . GLY A 1 89 ? -5.502 -16.253 6.459 1.00 80.31 89 GLY A CA 1
ATOM 699 C C . GLY A 1 89 ? -5.869 -17.075 5.219 1.00 80.31 89 GLY A C 1
ATOM 700 O O . GLY A 1 89 ? -5.756 -16.584 4.093 1.00 80.31 89 GLY A O 1
ATOM 701 N N . PRO A 1 90 ? -6.477 -18.258 5.378 1.00 85.25 90 PRO A N 1
ATOM 702 C CA . PRO A 1 90 ? -7.678 -18.512 4.610 1.00 85.25 90 PRO A CA 1
ATOM 703 C C . PRO A 1 90 ? -8.777 -17.599 5.176 1.00 85.25 90 PRO A C 1
ATOM 705 O O . PRO A 1 90 ? -9.429 -17.911 6.171 1.00 85.25 90 PRO A O 1
ATOM 708 N N . TRP A 1 91 ? -8.954 -16.425 4.573 1.00 92.56 91 TRP A N 1
ATOM 709 C CA . TRP A 1 91 ? -10.049 -15.529 4.936 1.00 92.56 91 TRP A CA 1
ATOM 710 C C . TRP A 1 91 ? -11.325 -15.935 4.212 1.00 92.56 91 TRP A C 1
ATOM 712 O O . TRP A 1 91 ? -11.330 -16.082 2.990 1.00 92.56 91 TRP A O 1
ATOM 722 N N . LEU A 1 92 ? -12.432 -16.041 4.949 1.00 93.12 92 LEU A N 1
ATOM 723 C CA . LEU A 1 92 ? -13.745 -16.106 4.316 1.00 93.12 92 LEU A CA 1
ATOM 724 C C . LEU A 1 92 ? -13.978 -14.812 3.524 1.00 93.12 92 LEU A C 1
ATOM 726 O O . LEU A 1 92 ? -13.803 -13.734 4.111 1.00 93.12 92 LEU A O 1
ATOM 730 N N . PRO A 1 93 ? -14.392 -14.890 2.243 1.00 93.62 93 PRO A N 1
ATOM 731 C CA . PRO A 1 93 ? -14.735 -13.718 1.448 1.00 93.62 93 PRO A CA 1
ATOM 732 C C . PRO A 1 93 ? -15.784 -12.843 2.135 1.00 93.62 93 PRO A C 1
ATOM 734 O O . PRO A 1 93 ? -16.486 -13.288 3.045 1.00 93.62 93 PRO A O 1
ATOM 737 N N . PHE A 1 94 ? -15.905 -11.594 1.693 1.00 92.12 94 PHE A N 1
ATOM 738 C CA . PHE A 1 94 ? -16.985 -10.734 2.163 1.00 92.12 94 PHE A CA 1
ATOM 739 C C . PHE A 1 94 ? -18.352 -11.313 1.800 1.00 92.12 94 PHE A C 1
ATOM 741 O O . PHE A 1 94 ? -18.574 -11.750 0.669 1.00 92.12 94 PHE A O 1
ATOM 748 N N . THR A 1 95 ? -19.293 -11.240 2.736 1.00 92.44 95 THR A N 1
ATOM 749 C CA . THR A 1 95 ? -20.714 -11.343 2.399 1.00 92.44 95 THR A CA 1
ATOM 750 C C . THR A 1 95 ? -21.152 -10.115 1.591 1.00 92.44 95 THR A C 1
ATOM 752 O O . THR A 1 95 ? -20.466 -9.089 1.555 1.00 92.44 95 THR A O 1
ATOM 755 N N . ALA A 1 96 ? -22.317 -10.190 0.943 1.00 89.94 96 ALA A N 1
ATOM 756 C CA . ALA A 1 96 ? -22.857 -9.060 0.185 1.00 89.94 96 ALA A CA 1
ATOM 757 C C . ALA A 1 96 ? -23.052 -7.803 1.059 1.00 89.94 96 ALA A C 1
ATOM 759 O O . ALA A 1 96 ? -22.737 -6.694 0.624 1.00 89.94 96 ALA A O 1
ATOM 760 N N . GLU A 1 97 ? -23.511 -7.975 2.303 1.00 87.81 97 GLU A N 1
ATOM 761 C CA . GLU A 1 97 ? -23.653 -6.879 3.269 1.00 87.81 97 GLU A CA 1
ATOM 762 C C . GLU A 1 97 ? -22.301 -6.298 3.682 1.00 87.81 97 GLU A C 1
ATOM 764 O O . GLU A 1 97 ? -22.135 -5.077 3.678 1.00 87.81 97 GLU A O 1
ATOM 769 N N . GLU A 1 98 ? -21.314 -7.146 3.984 1.00 89.06 98 GLU A N 1
ATOM 770 C CA . GLU A 1 98 ? -19.969 -6.690 4.345 1.00 89.06 98 GLU A CA 1
ATOM 771 C C . GLU A 1 98 ? -19.335 -5.895 3.199 1.00 89.06 98 GLU A C 1
ATOM 773 O O . GLU A 1 98 ? -18.818 -4.798 3.417 1.00 89.06 98 GLU A O 1
ATOM 778 N N . ALA A 1 99 ? -19.430 -6.397 1.965 1.00 86.06 99 ALA A N 1
ATOM 779 C CA . ALA A 1 99 ? -18.918 -5.717 0.780 1.00 86.06 99 ALA A CA 1
ATOM 780 C C . ALA A 1 99 ? -19.600 -4.357 0.562 1.00 86.06 99 ALA A C 1
ATOM 782 O O . ALA A 1 99 ? -18.935 -3.364 0.255 1.00 86.06 99 ALA A O 1
ATOM 783 N N . GLN A 1 100 ? -20.918 -4.281 0.765 1.00 82.12 100 GLN A N 1
ATOM 784 C CA . GLN A 1 100 ? -21.659 -3.027 0.662 1.00 82.12 100 GLN A CA 1
ATOM 785 C C . GLN A 1 100 ? -21.274 -2.041 1.776 1.00 82.12 100 GLN A C 1
ATOM 787 O O . GLN A 1 100 ? -21.120 -0.848 1.510 1.00 82.12 100 GLN A O 1
ATOM 792 N N . ALA A 1 101 ? -21.036 -2.522 2.998 1.00 78.31 101 ALA A N 1
ATOM 793 C CA . ALA A 1 101 ? -20.557 -1.701 4.107 1.00 78.31 101 ALA A CA 1
ATOM 794 C C . ALA A 1 101 ? -19.137 -1.156 3.867 1.00 78.31 101 ALA A C 1
ATOM 796 O O . ALA A 1 101 ? -18.827 -0.054 4.314 1.00 78.31 101 ALA A O 1
ATOM 797 N N . GLN A 1 102 ? -18.287 -1.878 3.126 1.00 76.25 102 GLN A N 1
ATOM 798 C CA . GLN A 1 102 ? -16.957 -1.395 2.726 1.00 76.25 102 GLN A CA 1
ATOM 799 C C . GLN A 1 102 ? -16.992 -0.347 1.597 1.00 76.25 102 GLN A C 1
ATOM 801 O O . GLN A 1 102 ? -16.023 0.394 1.429 1.00 76.25 102 GLN A O 1
ATOM 806 N N . ARG A 1 103 ? -18.082 -0.258 0.817 1.00 67.06 103 ARG A N 1
ATOM 807 C CA . ARG A 1 103 ? -18.233 0.730 -0.272 1.00 67.06 103 ARG A CA 1
ATOM 808 C C . ARG A 1 103 ? -18.502 2.147 0.227 1.00 67.06 103 ARG A C 1
ATOM 810 O O . ARG A 1 103 ? -18.132 3.107 -0.445 1.00 67.06 103 ARG A O 1
ATOM 817 N N . LEU A 1 104 ? -19.151 2.289 1.382 1.00 52.50 104 LEU A N 1
ATOM 818 C CA . LEU A 1 104 ? -19.432 3.588 1.986 1.00 52.50 104 LEU A CA 1
ATOM 819 C C . LEU A 1 104 ? -18.178 4.075 2.725 1.00 52.50 104 LEU A C 1
ATOM 821 O O . LEU A 1 104 ? -17.620 3.395 3.579 1.00 52.50 104 LEU A O 1
ATOM 825 N N . SER A 1 105 ? -17.697 5.248 2.325 1.00 46.22 105 SER A N 1
ATOM 826 C CA . SER A 1 105 ? -16.371 5.796 2.617 1.00 46.22 105 SER A CA 1
ATOM 827 C C . SER A 1 105 ? -15.831 5.573 4.044 1.00 46.22 105 SER A C 1
ATOM 829 O O . SER A 1 105 ? -16.260 6.207 5.006 1.00 46.22 105 SER A O 1
ATOM 831 N N . GLY A 1 106 ? -14.730 4.824 4.132 1.00 50.41 106 GLY A N 1
ATOM 832 C CA . GLY A 1 106 ? -13.449 5.417 4.532 1.00 50.41 106 GLY A CA 1
ATOM 833 C C . GLY A 1 106 ? -12.922 5.119 5.933 1.00 50.41 106 GLY A C 1
ATOM 834 O O . GLY A 1 106 ? -11.713 5.236 6.129 1.00 50.41 106 GLY A O 1
ATOM 835 N N . ARG A 1 107 ? -13.748 4.715 6.903 1.00 60.09 107 ARG A N 1
ATOM 836 C CA . ARG A 1 107 ? -13.266 4.298 8.234 1.00 60.09 107 ARG A CA 1
ATOM 837 C C . ARG A 1 107 ? -14.189 3.240 8.819 1.00 60.09 107 ARG A C 1
ATOM 839 O O . ARG A 1 107 ? -15.380 3.481 8.991 1.00 60.09 107 ARG A O 1
ATOM 846 N N . ARG A 1 108 ? -13.629 2.082 9.167 1.00 69.88 108 ARG A N 1
ATOM 847 C CA . ARG A 1 108 ? -14.342 1.091 9.976 1.00 69.88 108 ARG A CA 1
ATOM 848 C C . ARG A 1 108 ? -14.703 1.734 11.325 1.00 69.88 108 ARG A C 1
ATOM 850 O O . ARG A 1 108 ? -13.934 2.563 11.824 1.00 69.88 108 ARG A O 1
ATOM 857 N N . PRO A 1 109 ? -15.833 1.374 11.955 1.00 67.44 109 PRO A N 1
ATOM 858 C CA . PRO A 1 109 ? -16.098 1.784 13.325 1.00 67.44 109 PRO A CA 1
ATOM 859 C C . PRO A 1 109 ? -14.895 1.487 14.219 1.00 67.44 109 PRO A C 1
ATOM 861 O O . PRO A 1 109 ? -14.362 0.380 14.227 1.00 67.44 109 PRO A O 1
ATOM 864 N N . GLY A 1 110 ? -14.430 2.511 14.929 1.00 69.19 110 GLY A N 1
ATOM 865 C CA . GLY A 1 110 ? -13.263 2.379 15.787 1.00 69.19 110 GLY A CA 1
ATOM 866 C C . GLY A 1 110 ? -11.908 2.509 15.094 1.00 69.19 110 GLY A C 1
ATOM 867 O O . GLY A 1 110 ? -10.924 2.483 15.815 1.00 69.19 110 GLY A O 1
ATOM 868 N N . THR A 1 111 ? -11.789 2.733 13.780 1.00 74.69 111 THR A N 1
ATOM 869 C CA . THR A 1 111 ? -10.472 3.010 13.168 1.00 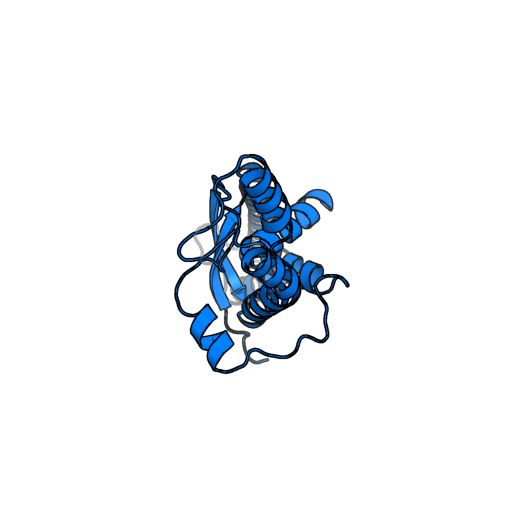74.69 111 THR A CA 1
ATOM 870 C C . THR A 1 111 ? -9.753 4.150 13.915 1.00 74.69 111 THR A C 1
ATOM 872 O O . THR A 1 111 ? -10.392 5.168 14.216 1.00 74.69 111 THR A O 1
ATOM 875 N N . PRO A 1 112 ? -8.461 3.992 14.263 1.00 71.81 112 PRO A N 1
ATOM 876 C CA . PRO A 1 112 ? -7.704 5.028 14.954 1.00 71.81 112 PRO A CA 1
ATOM 877 C C . PRO A 1 112 ? -7.687 6.320 14.134 1.00 71.81 112 PRO A C 1
ATOM 879 O O . PRO A 1 112 ? -7.661 6.307 12.902 1.00 71.81 112 PRO A O 1
ATOM 882 N N . ASN A 1 113 ? -7.727 7.459 14.826 1.00 72.88 113 ASN A N 1
ATOM 883 C CA . ASN A 1 113 ? -7.600 8.756 14.174 1.00 72.88 113 ASN A CA 1
ATOM 884 C C . ASN A 1 113 ? -6.117 9.081 13.970 1.00 72.88 113 ASN A C 1
ATOM 886 O O . ASN A 1 113 ? -5.541 9.880 14.702 1.00 72.88 113 ASN A O 1
ATOM 890 N N . GLU A 1 114 ? -5.496 8.403 13.012 1.00 70.56 114 GLU A N 1
ATOM 891 C CA . GLU A 1 114 ? -4.104 8.646 12.656 1.00 70.56 114 GLU A CA 1
ATOM 892 C C . GLU A 1 114 ? -4.002 9.834 11.688 1.00 70.56 114 GLU A C 1
ATOM 894 O O . GLU A 1 114 ? -4.773 9.950 10.728 1.00 70.56 114 GLU A O 1
ATOM 899 N N . HIS A 1 115 ? -3.039 10.717 11.945 1.00 72.69 115 HIS A N 1
ATOM 900 C CA . HIS A 1 115 ? -2.722 11.855 11.092 1.00 72.69 115 HIS A CA 1
ATOM 901 C C . HIS A 1 115 ? -1.391 11.588 10.394 1.00 72.69 115 HIS A C 1
ATOM 903 O O . H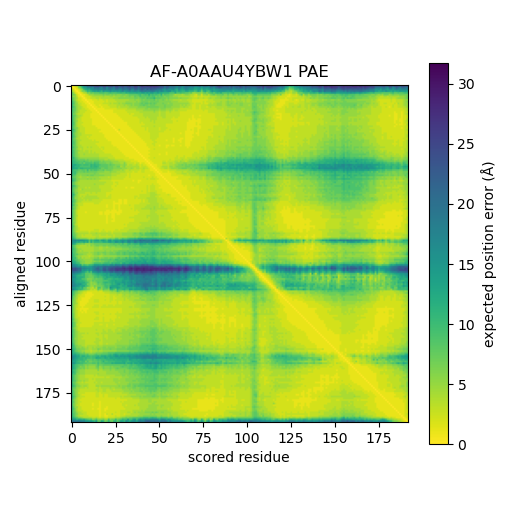IS A 1 115 ? -0.341 11.594 11.026 1.00 72.69 115 HIS A O 1
ATOM 909 N N . PHE A 1 116 ? -1.445 11.358 9.086 1.00 77.00 116 PHE A N 1
ATOM 910 C CA . PHE A 1 116 ? -0.263 11.184 8.245 1.00 77.00 116 PHE A CA 1
ATOM 911 C C . PHE A 1 116 ? -0.083 12.413 7.360 1.00 77.00 116 PHE A C 1
ATOM 913 O O . PHE A 1 116 ? -1.058 12.934 6.812 1.00 77.00 116 PHE A O 1
ATOM 920 N N . GLY A 1 117 ? 1.160 12.880 7.243 1.00 78.25 117 GLY A N 1
ATOM 921 C CA . GLY A 1 117 ? 1.488 14.118 6.534 1.00 78.25 117 GLY A CA 1
ATOM 922 C C . GLY A 1 117 ? 1.557 13.967 5.015 1.00 78.25 117 GLY A C 1
ATOM 923 O O . GLY A 1 117 ? 1.296 14.933 4.302 1.00 78.25 117 GLY A O 1
ATOM 924 N N . ALA A 1 118 ? 1.867 12.769 4.508 1.00 87.38 118 ALA A N 1
ATOM 925 C CA . ALA A 1 118 ? 2.033 12.525 3.080 1.00 87.38 118 ALA A CA 1
ATOM 926 C C . ALA A 1 118 ? 0.867 11.710 2.506 1.00 87.38 118 ALA A C 1
ATOM 928 O O . ALA A 1 118 ? 0.512 10.647 3.021 1.00 87.38 118 ALA A O 1
ATOM 929 N N . LYS A 1 119 ? 0.295 12.203 1.404 1.00 90.19 119 LYS A N 1
ATOM 930 C CA . LYS A 1 119 ? -0.731 11.512 0.617 1.00 90.19 119 LYS A CA 1
ATOM 931 C C . LYS A 1 119 ? -0.139 11.140 -0.732 1.00 90.19 119 LYS A C 1
ATOM 933 O O . LYS A 1 119 ? 0.254 12.032 -1.479 1.00 90.19 119 LYS A O 1
ATOM 938 N N . LEU A 1 120 ? -0.096 9.851 -1.044 1.00 90.44 120 LEU A N 1
ATOM 939 C CA . LEU A 1 120 ? 0.380 9.363 -2.333 1.00 90.44 120 LEU A CA 1
ATOM 940 C C . LEU A 1 120 ? -0.744 8.686 -3.099 1.00 90.44 120 LEU A C 1
ATOM 942 O O . LEU A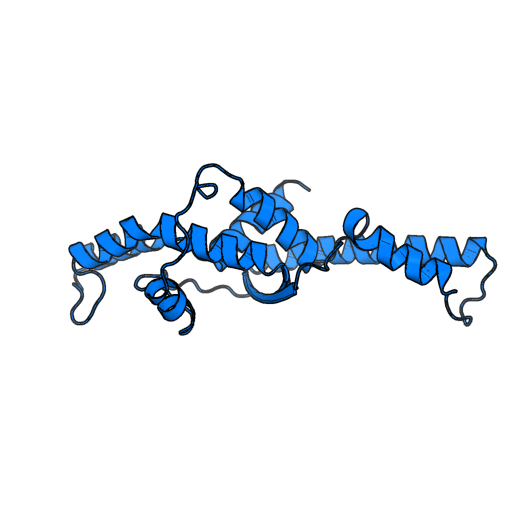 1 120 ? -1.518 7.915 -2.526 1.00 90.44 120 LEU A O 1
ATOM 946 N N . MET A 1 121 ? -0.788 8.959 -4.402 1.00 92.50 121 MET A N 1
ATOM 947 C CA . MET A 1 121 ? -1.624 8.220 -5.333 1.00 92.50 121 MET A CA 1
ATOM 948 C C . MET A 1 121 ? -0.792 7.175 -6.055 1.00 92.50 121 MET A C 1
ATOM 950 O O . MET A 1 121 ? 0.152 7.519 -6.761 1.00 92.50 121 MET A O 1
ATOM 954 N N . LEU A 1 122 ? -1.118 5.904 -5.822 1.00 93.19 122 LEU A N 1
ATOM 955 C CA . LEU A 1 122 ? -0.356 4.768 -6.323 1.00 93.19 122 LEU A CA 1
ATOM 956 C C . LEU A 1 122 ? -1.261 3.859 -7.147 1.00 93.19 122 LEU A C 1
ATOM 958 O O . LEU A 1 122 ? -2.349 3.494 -6.701 1.00 93.19 122 LEU A O 1
ATOM 962 N N . ASP A 1 123 ? -0.791 3.460 -8.322 1.00 93.62 123 ASP A N 1
ATOM 963 C CA . ASP A 1 123 ? -1.475 2.461 -9.136 1.00 93.62 123 ASP A CA 1
ATOM 964 C C . ASP A 1 123 ? -1.095 1.066 -8.638 1.00 93.62 123 ASP A C 1
ATOM 966 O O . ASP A 1 123 ? 0.027 0.597 -8.841 1.00 93.62 123 ASP A O 1
ATOM 970 N N . ILE A 1 124 ? -2.038 0.424 -7.950 1.00 94.38 124 ILE A N 1
ATOM 971 C CA . ILE A 1 124 ? -1.869 -0.890 -7.321 1.00 94.38 124 ILE A CA 1
ATOM 972 C C . ILE A 1 124 ? -2.885 -1.844 -7.941 1.00 94.38 124 ILE A C 1
ATOM 974 O O . ILE A 1 124 ? -4.005 -1.452 -8.270 1.00 94.38 124 ILE A O 1
ATOM 978 N N . ALA A 1 125 ? -2.501 -3.100 -8.135 1.00 95.06 125 ALA A N 1
ATOM 979 C CA . ALA A 1 125 ? -3.405 -4.126 -8.624 1.00 95.06 125 ALA A CA 1
ATOM 980 C C . ALA A 1 125 ? -4.631 -4.304 -7.709 1.00 95.06 125 ALA A C 1
ATOM 982 O O . ALA A 1 125 ? -4.520 -4.346 -6.481 1.00 95.06 125 ALA A O 1
ATOM 983 N N . ALA A 1 126 ? -5.812 -4.393 -8.324 1.00 92.56 126 ALA A N 1
ATOM 984 C CA . ALA A 1 126 ? -7.091 -4.458 -7.621 1.00 92.56 126 ALA A CA 1
ATOM 985 C C . ALA A 1 126 ? -7.174 -5.660 -6.669 1.00 92.56 126 ALA A C 1
ATOM 987 O O . ALA A 1 126 ? -7.662 -5.516 -5.553 1.00 92.56 126 ALA A O 1
ATOM 988 N N . ASP A 1 127 ? -6.615 -6.806 -7.063 1.00 93.62 127 ASP A N 1
ATOM 989 C CA . ASP A 1 127 ? -6.554 -8.017 -6.240 1.00 93.62 127 ASP A CA 1
ATOM 990 C C . ASP A 1 127 ? -5.764 -7.806 -4.939 1.00 93.62 127 ASP A C 1
ATOM 992 O O . ASP A 1 127 ? -6.164 -8.295 -3.885 1.00 93.62 127 ASP A O 1
ATOM 996 N N . VAL A 1 128 ? -4.679 -7.028 -4.979 1.00 95.50 128 VAL A N 1
ATOM 997 C CA . VAL A 1 128 ? -3.885 -6.683 -3.786 1.00 95.50 128 VAL A CA 1
ATOM 998 C C . VAL A 1 128 ? -4.664 -5.761 -2.867 1.00 95.50 128 VAL A C 1
ATOM 1000 O O . VAL A 1 128 ? -4.662 -5.951 -1.652 1.00 95.50 128 VAL A O 1
ATOM 1003 N N . VAL A 1 129 ? -5.343 -4.763 -3.432 1.00 92.88 129 VAL A N 1
ATOM 1004 C CA . VAL A 1 129 ? -6.162 -3.828 -2.653 1.00 92.88 129 VAL A CA 1
ATOM 1005 C C . VAL A 1 129 ? -7.331 -4.557 -1.999 1.00 92.88 129 VAL A C 1
ATOM 1007 O O . VAL A 1 129 ? -7.592 -4.351 -0.814 1.00 92.88 129 VAL A O 1
ATOM 1010 N N . ASP A 1 130 ? -8.008 -5.435 -2.732 1.00 91.69 130 ASP A N 1
ATOM 1011 C CA . ASP A 1 130 ? -9.130 -6.213 -2.215 1.00 91.69 130 ASP A CA 1
ATOM 1012 C C . ASP A 1 130 ? -8.671 -7.258 -1.191 1.00 91.69 130 ASP A C 1
ATOM 1014 O O . ASP A 1 130 ? -9.292 -7.384 -0.133 1.00 91.69 130 ASP A O 1
ATOM 1018 N N . GLY A 1 131 ? -7.529 -7.913 -1.417 1.00 93.44 131 GLY A N 1
ATOM 1019 C CA . GLY A 1 131 ? -6.882 -8.778 -0.429 1.00 93.44 131 GLY A CA 1
ATOM 1020 C C . GLY A 1 131 ? -6.525 -8.027 0.857 1.00 93.44 131 GLY A C 1
ATOM 1021 O O . GLY A 1 131 ? -6.840 -8.489 1.953 1.00 93.44 131 GLY A O 1
ATOM 1022 N N . ALA A 1 132 ? -5.960 -6.821 0.743 1.00 93.62 132 ALA A N 1
ATOM 1023 C CA . ALA A 1 132 ? -5.659 -5.965 1.889 1.00 93.62 132 ALA A CA 1
ATOM 1024 C C . ALA A 1 132 ? -6.919 -5.519 2.638 1.00 93.62 132 ALA A C 1
ATOM 1026 O O . ALA A 1 132 ? -6.918 -5.486 3.869 1.00 93.62 132 ALA A O 1
ATOM 1027 N N . ARG A 1 133 ? -8.003 -5.190 1.924 1.00 92.06 133 ARG A N 1
ATOM 1028 C CA . ARG A 1 133 ? -9.301 -4.859 2.535 1.00 92.06 133 ARG A CA 1
ATOM 1029 C C . ARG A 1 133 ? -9.857 -6.043 3.313 1.00 92.06 133 ARG A C 1
ATOM 1031 O O . ARG A 1 133 ? -10.281 -5.861 4.454 1.00 92.06 133 ARG A O 1
ATOM 1038 N N . LEU A 1 134 ? -9.835 -7.234 2.718 1.00 93.69 134 LEU A N 1
ATOM 1039 C CA . LEU A 1 134 ? -10.347 -8.447 3.344 1.00 93.69 134 LEU A CA 1
ATOM 1040 C C . LEU A 1 134 ? -9.542 -8.824 4.587 1.00 93.69 134 LEU A C 1
ATOM 1042 O O . LEU A 1 134 ? -10.128 -9.017 5.652 1.00 93.69 134 LEU A O 1
ATOM 1046 N N . ALA A 1 135 ? -8.212 -8.851 4.480 1.00 94.81 135 ALA A N 1
ATOM 1047 C CA . ALA A 1 135 ? -7.329 -9.133 5.606 1.00 94.81 135 ALA A CA 1
ATOM 1048 C C . ALA A 1 135 ? -7.523 -8.106 6.730 1.00 94.81 135 ALA A C 1
ATOM 1050 O O . ALA A 1 135 ? -7.788 -8.478 7.872 1.00 94.81 135 ALA A O 1
ATOM 1051 N N . ALA A 1 136 ? -7.502 -6.806 6.408 1.00 92.56 136 ALA A N 1
ATOM 1052 C CA . ALA A 1 136 ? -7.742 -5.749 7.389 1.00 92.56 136 ALA A CA 1
ATOM 1053 C C . ALA A 1 136 ? -9.104 -5.902 8.083 1.00 92.56 136 ALA A C 1
ATOM 1055 O O . ALA A 1 136 ? -9.222 -5.659 9.289 1.00 92.56 136 ALA A O 1
ATOM 1056 N N . TYR A 1 137 ? -10.133 -6.325 7.346 1.00 91.94 137 TYR A N 1
ATOM 1057 C CA . TYR A 1 137 ? -11.439 -6.590 7.922 1.00 91.94 137 TYR A CA 1
ATOM 1058 C C . TYR A 1 137 ? -11.421 -7.802 8.860 1.00 91.94 137 TYR A C 1
ATOM 1060 O O . TYR A 1 137 ? -11.793 -7.678 10.025 1.00 91.94 137 TYR A O 1
ATOM 1068 N N . ARG A 1 138 ? -10.983 -8.970 8.400 1.00 94.25 138 ARG A N 1
ATOM 1069 C CA . ARG A 1 138 ? -11.066 -10.193 9.209 1.00 94.25 138 ARG A CA 1
ATOM 1070 C C . ARG A 1 138 ? -10.178 -10.112 10.452 1.00 94.25 138 ARG A C 1
ATOM 1072 O O . ARG A 1 138 ? -10.648 -10.388 11.550 1.00 94.25 138 ARG A O 1
ATOM 1079 N N . VAL A 1 139 ? -8.959 -9.591 10.320 1.00 94.31 139 VAL A N 1
ATOM 1080 C CA . VAL A 1 139 ? -8.028 -9.422 11.451 1.00 94.31 139 VAL A CA 1
ATOM 1081 C C . VAL A 1 139 ? -8.570 -8.445 12.499 1.00 94.31 139 VAL A C 1
ATOM 1083 O O . VAL A 1 139 ? -8.408 -8.663 13.697 1.00 94.31 139 VAL A O 1
ATOM 1086 N N . SER A 1 140 ? -9.257 -7.380 12.077 1.00 93.00 140 SER A N 1
ATOM 1087 C CA . SER A 1 140 ? -9.757 -6.359 13.013 1.00 93.00 140 SER A CA 1
ATOM 1088 C C . SER A 1 140 ? -11.146 -6.657 13.586 1.00 93.00 140 SER A C 1
ATOM 1090 O O . SER A 1 140 ? -11.632 -5.903 14.429 1.00 93.00 140 SER A O 1
ATOM 1092 N N . GLU A 1 141 ? -11.827 -7.707 13.130 1.00 92.75 141 GLU A N 1
ATOM 1093 C CA . GLU A 1 141 ? -13.191 -8.037 13.558 1.00 92.75 141 GLU A CA 1
ATOM 1094 C C . GLU A 1 141 ? -13.321 -8.326 15.064 1.00 92.75 141 GLU A C 1
ATOM 1096 O O . GLU A 1 141 ? -14.197 -7.719 15.698 1.00 92.75 141 GLU A O 1
ATOM 1101 N N . PRO A 1 142 ? -12.432 -9.119 15.692 1.00 94.12 142 PRO A N 1
ATOM 1102 C CA . PRO A 1 142 ? -12.477 -9.328 17.140 1.00 94.12 142 PRO A CA 1
ATOM 1103 C C . PRO A 1 142 ? -12.289 -8.025 17.928 1.00 94.12 142 PRO A C 1
ATOM 1105 O O . PRO A 1 142 ? -12.955 -7.791 18.937 1.00 94.12 142 PRO A O 1
ATOM 1108 N N . VAL A 1 143 ? -11.426 -7.134 17.434 1.00 94.81 143 VAL A N 1
ATOM 1109 C CA . VAL A 1 143 ? -11.114 -5.848 18.074 1.00 94.81 143 VAL A CA 1
ATOM 1110 C C . VAL A 1 143 ? -12.310 -4.897 18.016 1.00 94.81 143 VAL A C 1
ATOM 1112 O O . VAL A 1 143 ? -12.670 -4.275 19.017 1.00 94.81 143 VAL A O 1
ATOM 1115 N N . VAL A 1 144 ? -12.975 -4.804 16.862 1.00 92.44 144 VAL A N 1
ATOM 1116 C CA . VAL A 1 144 ? -14.185 -3.979 16.711 1.00 92.44 144 VAL A CA 1
ATOM 1117 C C . VAL A 1 144 ? -15.341 -4.534 17.543 1.00 92.44 144 VAL A C 1
ATOM 1119 O O . VAL A 1 144 ? -16.073 -3.763 18.165 1.00 92.44 144 VAL A O 1
ATOM 1122 N N . THR A 1 145 ? -15.456 -5.857 17.641 1.00 93.75 145 THR A N 1
ATOM 1123 C CA . THR A 1 145 ? -16.421 -6.512 18.534 1.00 93.75 145 THR A CA 1
ATOM 1124 C C . THR A 1 145 ? -16.163 -6.143 19.996 1.00 93.75 145 THR A C 1
ATOM 1126 O O . THR A 1 145 ? -17.096 -5.773 20.710 1.00 93.75 145 THR A O 1
ATOM 1129 N N . ALA A 1 146 ? -14.901 -6.153 20.441 1.00 95.62 146 ALA A N 1
ATOM 1130 C CA . ALA A 1 146 ? -14.529 -5.726 21.790 1.00 95.62 146 ALA A CA 1
ATOM 1131 C C . ALA A 1 146 ? -14.873 -4.248 22.048 1.00 95.62 146 ALA A C 1
ATOM 1133 O O . ALA A 1 146 ? -15.465 -3.932 23.080 1.00 95.62 146 ALA A O 1
ATOM 1134 N N . LEU A 1 147 ? -14.596 -3.355 21.089 1.00 94.62 147 LEU A N 1
ATOM 1135 C CA . LEU A 1 147 ? -14.957 -1.935 21.183 1.00 94.62 147 LEU A CA 1
ATOM 1136 C C . LEU A 1 147 ? -16.469 -1.722 21.362 1.00 94.62 147 LEU A C 1
ATOM 1138 O O . LEU A 1 147 ? -16.873 -0.859 22.144 1.00 94.62 147 LEU A O 1
ATOM 1142 N N . HIS A 1 148 ? -17.305 -2.487 20.655 1.00 93.62 148 HIS A N 1
ATOM 1143 C CA . HIS A 1 148 ? -18.759 -2.441 20.831 1.00 93.62 148 HIS A CA 1
ATOM 1144 C C . HIS A 1 148 ? -19.193 -3.010 22.184 1.00 93.62 148 HIS A C 1
ATOM 1146 O O . HIS A 1 148 ? -19.958 -2.361 22.897 1.00 93.62 148 HIS A O 1
ATOM 1152 N N . ARG A 1 149 ? -18.679 -4.187 22.565 1.00 95.38 149 ARG A N 1
ATOM 1153 C CA . ARG A 1 149 ? -19.023 -4.867 23.824 1.00 95.38 149 ARG A CA 1
ATOM 1154 C C . ARG A 1 149 ? -18.697 -4.019 25.052 1.00 95.38 149 ARG A C 1
ATOM 1156 O O . ARG A 1 149 ? -19.461 -4.004 26.008 1.00 95.38 149 ARG A O 1
ATOM 1163 N N . GLU A 1 150 ? -17.582 -3.296 25.017 1.00 95.25 150 GLU A N 1
ATOM 1164 C CA . GLU A 1 150 ? -17.140 -2.404 26.096 1.00 95.25 150 GLU A CA 1
ATOM 1165 C C . GLU A 1 150 ? -17.794 -1.001 26.022 1.00 95.25 150 GLU A C 1
ATOM 1167 O O . GLU A 1 150 ? -17.440 -0.105 26.789 1.00 95.25 150 GLU A O 1
ATOM 1172 N N . ASN A 1 151 ? -18.753 -0.788 25.107 1.00 94.12 151 ASN A N 1
ATOM 1173 C CA . ASN A 1 151 ? -19.421 0.493 24.850 1.00 94.12 151 ASN A CA 1
ATOM 1174 C C . ASN A 1 151 ? -18.426 1.655 24.621 1.00 94.12 151 ASN A C 1
ATOM 1176 O O . ASN A 1 151 ? -18.578 2.755 25.156 1.00 94.12 151 ASN A O 1
ATOM 1180 N N . LEU A 1 152 ? -17.368 1.418 23.839 1.00 93.00 152 LEU A N 1
ATOM 1181 C CA . LEU A 1 152 ? -16.312 2.400 23.532 1.00 93.00 152 LEU A CA 1
ATOM 1182 C C . LEU A 1 152 ? -16.552 3.140 22.202 1.00 93.00 152 LEU A C 1
ATOM 1184 O O . LEU A 1 152 ? -15.938 4.180 21.923 1.00 93.00 152 LEU A O 1
ATOM 1188 N N . ILE A 1 153 ? -17.470 2.623 21.385 1.00 89.88 153 ILE A N 1
ATOM 1189 C CA . ILE A 1 153 ? -17.959 3.192 20.121 1.00 89.88 153 ILE A CA 1
ATOM 1190 C C . ILE A 1 153 ? -19.491 3.041 20.038 1.00 89.88 153 ILE A C 1
ATOM 1192 O O . ILE A 1 153 ? -20.066 2.229 20.754 1.00 89.88 153 ILE A O 1
ATOM 1196 N N . GLY A 1 154 ? -20.158 3.817 19.175 1.00 86.12 154 GLY A N 1
ATOM 1197 C CA . GLY A 1 154 ? -21.622 3.805 19.011 1.00 86.12 154 GLY A CA 1
ATOM 1198 C C . GLY A 1 154 ? -22.292 5.124 19.413 1.00 86.12 154 GLY A C 1
ATOM 1199 O O . GLY A 1 154 ? -21.633 6.159 19.479 1.00 86.12 154 GLY A O 1
ATOM 1200 N N . LEU A 1 155 ? -23.607 5.094 19.669 1.00 84.75 155 LEU A N 1
ATOM 1201 C CA . LEU A 1 155 ? -24.426 6.294 19.924 1.00 84.75 155 LEU A CA 1
ATOM 1202 C C . LEU A 1 155 ? -24.121 6.980 21.268 1.00 84.75 155 LEU A C 1
ATOM 1204 O O . LEU A 1 155 ? -24.271 8.196 21.386 1.00 84.75 155 LEU A O 1
ATOM 1208 N N . ARG A 1 156 ? -23.700 6.225 22.292 1.00 88.81 156 ARG A N 1
ATOM 1209 C CA . ARG A 1 156 ? -23.423 6.743 23.647 1.00 88.81 156 ARG A CA 1
ATOM 1210 C C . ARG A 1 156 ? -22.193 6.071 24.275 1.00 88.81 156 ARG A C 1
ATOM 1212 O O . ARG A 1 156 ? -22.329 5.370 25.280 1.00 88.81 156 ARG A O 1
ATOM 1219 N N . PRO A 1 157 ? -20.995 6.267 23.697 1.00 90.19 157 PRO A N 1
ATOM 122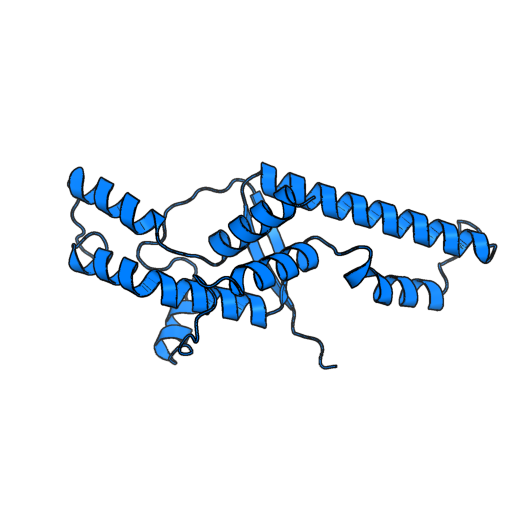0 C CA . PRO A 1 157 ? -19.799 5.596 24.173 1.00 90.19 157 PRO A CA 1
ATOM 1221 C C . PRO A 1 157 ? -19.379 6.138 25.542 1.00 90.19 157 PRO A C 1
ATOM 1223 O O . PRO A 1 157 ? -19.539 7.330 25.828 1.00 90.19 157 PRO A O 1
ATOM 1226 N N . SER A 1 158 ? -18.790 5.277 26.367 1.00 91.06 158 SER A N 1
ATOM 1227 C CA . SER A 1 158 ? -18.191 5.667 27.640 1.00 91.06 158 SER A CA 1
ATOM 1228 C C . SER A 1 158 ? -17.097 6.717 27.427 1.00 91.06 158 SER A C 1
ATOM 1230 O O . SER A 1 158 ? -16.254 6.608 26.534 1.00 91.06 158 SER A O 1
ATOM 1232 N N . ARG A 1 159 ? -17.116 7.770 28.252 1.00 91.50 159 ARG A N 1
ATOM 1233 C CA . ARG A 1 159 ? -16.204 8.925 28.140 1.00 91.50 159 ARG A CA 1
ATOM 1234 C C . ARG A 1 159 ? -15.193 9.021 29.279 1.00 91.50 159 ARG A C 1
ATOM 1236 O O . ARG A 1 159 ? -14.459 10.010 29.325 1.00 91.50 159 ARG A O 1
ATOM 1243 N N . SER A 1 160 ? -15.151 8.035 30.178 1.00 95.25 160 SER A N 1
ATOM 1244 C CA . SER A 1 160 ? -14.208 8.025 31.301 1.00 95.25 160 SER A CA 1
ATOM 1245 C C . SER A 1 160 ? -12.755 8.000 30.810 1.00 95.25 160 SER A C 1
ATOM 1247 O O . SER A 1 160 ? -12.467 7.579 29.687 1.00 95.25 160 SER A O 1
ATOM 1249 N N . LYS A 1 161 ? -11.810 8.444 31.649 1.00 95.75 161 LYS A N 1
ATOM 1250 C CA . LYS A 1 161 ? -10.374 8.412 31.313 1.00 95.75 161 LYS A CA 1
ATOM 1251 C C . LYS A 1 161 ? -9.908 6.988 30.982 1.00 95.75 161 LYS A C 1
ATOM 1253 O O . LYS A 1 161 ? -9.205 6.794 29.995 1.00 95.75 161 LYS A O 1
ATOM 1258 N N . GLN A 1 162 ? -10.362 6.007 31.762 1.00 95.75 162 GLN A N 1
ATOM 1259 C CA . GLN A 1 162 ? -10.069 4.592 31.539 1.00 95.75 162 GLN A CA 1
ATOM 1260 C C . GLN A 1 162 ? -10.654 4.092 30.212 1.00 95.75 162 GLN A C 1
ATOM 1262 O O . GLN A 1 162 ? -9.942 3.458 29.442 1.00 95.75 162 GLN A O 1
ATOM 1267 N N . ALA A 1 163 ? -11.905 4.444 29.895 1.00 93.75 163 ALA A N 1
ATOM 1268 C CA . ALA A 1 163 ? -12.532 4.073 28.627 1.00 93.75 163 ALA A CA 1
ATOM 1269 C C . ALA A 1 163 ? -11.798 4.675 27.422 1.00 93.75 163 ALA A C 1
ATOM 1271 O O . ALA A 1 163 ? -11.612 4.005 26.412 1.00 93.75 163 ALA A O 1
ATOM 1272 N N . ARG A 1 164 ? -11.324 5.923 27.525 1.00 93.19 164 ARG A N 1
ATOM 1273 C CA . ARG A 1 164 ? -10.519 6.556 26.468 1.00 93.19 164 ARG A CA 1
ATOM 1274 C C . ARG A 1 164 ? -9.187 5.841 26.258 1.00 93.19 164 ARG A C 1
ATOM 1276 O O . ARG A 1 164 ? -8.832 5.583 25.114 1.00 93.19 164 ARG A O 1
ATOM 1283 N N . ALA A 1 165 ? -8.478 5.509 27.336 1.00 94.44 165 ALA A N 1
ATOM 1284 C CA . ALA A 1 165 ? -7.218 4.771 27.254 1.00 94.44 165 ALA A CA 1
ATOM 1285 C C . ALA A 1 165 ? -7.427 3.382 26.633 1.00 94.44 165 ALA A C 1
ATOM 1287 O O . ALA A 1 165 ? -6.754 3.030 25.669 1.00 94.44 165 ALA A O 1
ATOM 1288 N N . ARG A 1 166 ? -8.435 2.647 27.116 1.00 95.56 166 ARG A N 1
ATOM 1289 C CA . ARG A 1 166 ? -8.799 1.323 26.604 1.00 95.56 166 ARG A CA 1
ATOM 1290 C C . ARG A 1 166 ? -9.224 1.357 25.139 1.00 95.56 166 ARG A C 1
ATOM 1292 O O . ARG A 1 166 ? -8.838 0.500 24.353 1.00 95.56 166 ARG A O 1
ATOM 1299 N N . LYS A 1 167 ? -9.983 2.384 24.751 1.00 93.81 167 LYS A N 1
ATOM 1300 C CA . LYS A 1 167 ? -10.324 2.632 23.353 1.00 93.81 167 LYS A CA 1
ATOM 1301 C C . LYS A 1 167 ? -9.056 2.787 22.524 1.00 93.81 167 LYS A C 1
ATOM 1303 O O . LYS A 1 167 ? -8.906 2.045 21.569 1.00 93.81 167 LYS A O 1
ATOM 1308 N N . LEU A 1 168 ? -8.149 3.697 22.880 1.00 92.44 168 LEU A N 1
ATOM 1309 C CA . LEU A 1 168 ? -6.917 3.928 22.114 1.00 92.44 168 LEU A CA 1
ATOM 1310 C C . LEU A 1 168 ? -6.074 2.654 21.958 1.00 92.44 168 LEU A C 1
ATOM 1312 O O . LEU A 1 168 ? -5.602 2.378 20.859 1.00 92.44 168 LEU A O 1
ATOM 1316 N N . GLU A 1 169 ? -5.952 1.861 23.022 1.00 94.06 169 GLU A N 1
ATOM 1317 C CA . GLU A 1 169 ? -5.269 0.563 23.001 1.00 94.06 169 GLU A CA 1
ATOM 1318 C C . GLU A 1 169 ? -5.878 -0.392 21.962 1.00 94.06 169 GLU A C 1
ATOM 1320 O O . GLU A 1 169 ? -5.161 -0.936 21.123 1.00 94.06 169 GLU A O 1
ATOM 1325 N N . LEU A 1 170 ? -7.205 -0.565 21.976 1.00 94.44 170 LEU A N 1
ATOM 1326 C CA . LEU A 1 170 ? -7.907 -1.411 21.007 1.00 94.44 170 LEU A CA 1
ATOM 1327 C C . LEU A 1 170 ? -7.832 -0.829 19.591 1.00 94.44 170 LEU A C 1
ATOM 1329 O O . LEU A 1 170 ? -7.583 -1.554 18.635 1.00 94.44 170 LEU A O 1
ATOM 1333 N N . GLN A 1 171 ? -7.988 0.487 19.429 1.00 91.75 171 GLN A N 1
ATOM 1334 C CA . GLN A 1 171 ? -7.881 1.130 18.117 1.00 91.75 171 GLN A CA 1
ATOM 1335 C C . GLN A 1 171 ? -6.494 0.913 17.491 1.00 91.75 171 GLN A C 1
ATOM 1337 O O . GLN A 1 171 ? -6.407 0.711 16.282 1.00 91.75 171 GLN A O 1
ATOM 1342 N N . GLY A 1 172 ? -5.426 0.881 18.293 1.00 90.38 172 GLY A N 1
ATOM 1343 C CA . GLY A 1 172 ? -4.066 0.575 17.835 1.00 90.38 172 GLY A CA 1
ATOM 1344 C C . GLY A 1 172 ? -3.876 -0.850 17.298 1.00 90.38 172 GLY A C 1
ATOM 1345 O O . GLY A 1 172 ? -2.887 -1.120 16.620 1.00 90.38 172 GLY A O 1
ATOM 1346 N N . GLN A 1 173 ? -4.820 -1.759 17.543 1.00 92.31 173 GLN A N 1
ATOM 1347 C CA . GLN A 1 173 ? -4.799 -3.137 17.035 1.00 92.31 173 GLN A CA 1
ATOM 1348 C C . GLN A 1 173 ? -5.591 -3.295 15.730 1.00 92.31 173 GLN A C 1
ATOM 1350 O O . GLN A 1 173 ? -5.527 -4.340 15.088 1.00 92.31 173 GLN A O 1
ATOM 1355 N N . ILE A 1 174 ? -6.329 -2.263 15.309 1.00 91.19 174 ILE A N 1
ATOM 1356 C CA . ILE A 1 174 ? -7.096 -2.296 14.065 1.00 91.19 174 ILE A CA 1
ATOM 1357 C C . ILE A 1 174 ? -6.149 -2.148 12.874 1.00 91.19 174 ILE A C 1
ATOM 1359 O O . ILE A 1 174 ? -5.343 -1.216 12.784 1.00 91.19 174 ILE A O 1
ATOM 1363 N N . TYR A 1 175 ? -6.298 -3.058 11.922 1.00 91.00 175 TYR A N 1
ATOM 1364 C CA . TYR A 1 175 ? -5.692 -2.978 10.608 1.00 91.00 175 TYR A CA 1
ATOM 1365 C C . TYR A 1 175 ? -6.543 -2.144 9.655 1.00 91.00 175 TYR A C 1
ATOM 1367 O O . TYR A 1 175 ? -7.773 -2.180 9.640 1.00 91.00 175 TYR A O 1
ATOM 1375 N N . THR A 1 176 ? -5.846 -1.389 8.815 1.00 88.88 176 THR A N 1
ATOM 1376 C CA . THR A 1 176 ? -6.412 -0.675 7.673 1.00 88.88 176 THR A CA 1
ATOM 1377 C C . THR A 1 176 ? -5.551 -0.960 6.454 1.00 88.88 176 THR A C 1
ATOM 1379 O O . THR A 1 176 ? -4.372 -1.286 6.596 1.00 88.88 176 THR A O 1
ATOM 1382 N N . VAL A 1 177 ? -6.097 -0.766 5.251 1.00 89.44 177 VAL A N 1
ATOM 1383 C CA . VAL A 1 177 ? -5.297 -0.832 4.014 1.00 89.44 177 VAL A CA 1
ATOM 1384 C C . VAL A 1 177 ? -4.100 0.123 4.092 1.00 89.44 177 VAL A C 1
ATOM 1386 O O . VAL A 1 177 ? -2.990 -0.247 3.727 1.00 89.44 177 VAL A O 1
ATOM 1389 N N . GLY A 1 178 ? -4.302 1.324 4.648 1.00 89.00 178 GLY A N 1
ATOM 1390 C CA . GLY A 1 178 ? -3.228 2.294 4.860 1.00 89.00 178 GLY A CA 1
ATOM 1391 C C . GLY A 1 178 ? -2.137 1.784 5.803 1.00 89.00 178 GLY A C 1
ATOM 1392 O O . GLY A 1 178 ? -0.959 1.950 5.504 1.00 89.00 178 GLY A O 1
ATOM 1393 N N . ARG A 1 179 ? -2.506 1.121 6.907 1.00 90.94 179 ARG A N 1
ATOM 1394 C CA . ARG A 1 179 ? -1.541 0.495 7.824 1.00 90.94 179 ARG A CA 1
ATOM 1395 C C . ARG A 1 179 ? -0.746 -0.605 7.132 1.00 90.94 179 ARG A C 1
ATOM 1397 O O . ARG A 1 179 ? 0.475 -0.587 7.219 1.00 90.94 179 ARG A O 1
ATOM 1404 N N . ILE A 1 180 ? -1.419 -1.499 6.407 1.00 94.06 180 ILE A N 1
ATOM 1405 C CA . ILE A 1 180 ? -0.763 -2.575 5.650 1.00 94.06 180 ILE A CA 1
ATOM 1406 C C . ILE A 1 180 ? 0.243 -1.978 4.663 1.00 94.06 180 ILE A C 1
ATOM 1408 O O . ILE A 1 180 ? 1.395 -2.400 4.637 1.00 94.06 180 ILE A O 1
ATOM 1412 N N . ALA A 1 181 ? -0.148 -0.953 3.903 1.00 94.00 181 ALA A N 1
ATOM 1413 C CA . ALA A 1 181 ? 0.748 -0.281 2.967 1.00 94.00 181 ALA A CA 1
ATOM 1414 C C . ALA A 1 181 ? 1.950 0.379 3.670 1.00 94.00 181 ALA A C 1
ATOM 1416 O O . ALA A 1 181 ? 3.081 0.221 3.217 1.00 94.00 181 ALA A O 1
ATOM 1417 N N . ARG A 1 182 ? 1.742 1.062 4.805 1.00 93.69 182 ARG A N 1
ATOM 1418 C CA . ARG A 1 182 ? 2.837 1.655 5.594 1.00 93.69 182 ARG A CA 1
ATOM 1419 C C . ARG A 1 182 ? 3.806 0.616 6.136 1.00 93.69 182 ARG A C 1
ATOM 1421 O O . ARG A 1 182 ? 5.007 0.839 6.058 1.00 93.69 182 ARG A O 1
ATOM 1428 N N . GLU A 1 183 ? 3.305 -0.483 6.693 1.00 95.38 183 GLU A N 1
ATOM 1429 C CA . GLU A 1 183 ? 4.148 -1.579 7.184 1.00 95.38 183 GLU A CA 1
ATOM 1430 C C . GLU A 1 183 ? 4.952 -2.192 6.033 1.00 95.38 183 GLU A C 1
ATOM 1432 O O . GLU A 1 183 ? 6.159 -2.366 6.150 1.00 95.38 183 GLU A O 1
ATOM 1437 N N . SER A 1 184 ? 4.307 -2.403 4.883 1.00 96.50 184 SER A N 1
ATOM 1438 C CA . SER A 1 184 ? 4.955 -2.907 3.666 1.00 96.50 184 SER A CA 1
ATOM 1439 C C . SER A 1 184 ? 6.099 -1.999 3.205 1.00 96.50 184 SER A C 1
ATOM 1441 O O . SER A 1 184 ? 7.202 -2.467 2.931 1.00 96.50 184 SER A O 1
ATOM 1443 N N . ILE A 1 185 ? 5.855 -0.686 3.149 1.00 95.69 185 ILE A N 1
ATOM 1444 C CA . ILE A 1 185 ? 6.857 0.306 2.740 1.00 95.69 185 ILE A CA 1
ATOM 1445 C C . ILE A 1 185 ? 7.973 0.422 3.783 1.00 95.69 185 ILE A C 1
ATOM 1447 O O . ILE A 1 185 ? 9.134 0.532 3.406 1.00 95.69 185 ILE A O 1
ATOM 1451 N N . ALA A 1 186 ? 7.659 0.364 5.080 1.00 95.50 186 ALA A N 1
ATOM 1452 C CA . ALA A 1 186 ? 8.678 0.364 6.129 1.00 95.50 186 ALA A CA 1
ATOM 1453 C C . ALA A 1 186 ? 9.653 -0.808 5.956 1.00 95.50 186 ALA A C 1
ATOM 1455 O O . ALA A 1 186 ? 10.865 -0.605 6.005 1.00 95.50 186 ALA A O 1
ATOM 1456 N N . THR A 1 187 ? 9.135 -2.013 5.702 1.00 95.12 187 THR A N 1
ATOM 1457 C CA . THR A 1 187 ? 9.963 -3.194 5.437 1.00 95.12 187 THR A CA 1
ATOM 1458 C C . THR A 1 187 ? 10.800 -3.009 4.176 1.00 95.12 187 THR A C 1
ATOM 1460 O O . THR A 1 187 ? 12.012 -3.186 4.240 1.00 95.12 187 THR A O 1
ATOM 1463 N N . LEU A 1 188 ? 10.187 -2.573 3.067 1.00 95.12 188 LEU A N 1
ATOM 1464 C CA . LEU A 1 188 ? 10.889 -2.301 1.807 1.00 95.12 188 LEU A CA 1
ATOM 1465 C C . LEU A 1 188 ? 12.081 -1.352 2.004 1.00 95.12 188 LEU A C 1
ATOM 1467 O O . LEU A 1 188 ? 13.176 -1.637 1.534 1.00 95.12 188 LEU A O 1
ATOM 1471 N N . LEU A 1 189 ? 11.875 -0.245 2.721 1.00 94.75 189 LEU A N 1
ATOM 1472 C CA . LEU A 1 189 ? 12.905 0.768 2.971 1.00 94.75 189 LEU A CA 1
ATOM 1473 C C . LEU A 1 189 ? 13.970 0.333 3.982 1.00 94.75 189 LEU A C 1
ATOM 1475 O O . LEU A 1 189 ? 15.009 0.975 4.063 1.00 94.75 189 LEU A O 1
ATOM 1479 N N . SER A 1 190 ? 13.705 -0.711 4.766 1.00 91.69 190 SER A N 1
ATOM 1480 C CA . SER A 1 190 ? 14.669 -1.259 5.729 1.00 91.69 190 SER A CA 1
ATOM 1481 C C . SER A 1 190 ? 15.516 -2.385 5.128 1.00 91.69 190 SER A C 1
ATOM 1483 O O . SER A 1 190 ? 16.509 -2.784 5.727 1.00 91.69 190 SER A O 1
ATOM 1485 N N . SER A 1 191 ? 15.104 -2.939 3.983 1.00 80.31 191 SER A N 1
ATOM 1486 C CA . SER A 1 191 ? 15.798 -4.029 3.283 1.00 80.31 191 SER A CA 1
ATOM 1487 C C . SER A 1 191 ? 16.743 -3.562 2.169 1.00 80.31 191 SER A C 1
ATOM 1489 O O . SER A 1 191 ? 17.429 -4.406 1.596 1.00 80.31 191 SER A O 1
ATOM 1491 N N . GLY A 1 192 ? 16.769 -2.264 1.844 1.00 60.56 192 GLY A N 1
ATOM 1492 C CA . GLY A 1 192 ? 17.634 -1.668 0.817 1.00 60.56 192 GLY A CA 1
ATOM 1493 C C . GLY A 1 192 ? 18.545 -0.601 1.391 1.00 60.56 192 GLY A C 1
ATOM 1494 O O . GLY A 1 192 ? 19.719 -0.561 0.968 1.00 60.56 192 GLY A O 1
#

Mean predicted aligned error: 5.4 Å

Foldseek 3Di:
DPPQAWDFDKAFEAPVLVVLLVVLLVVLVVVLVVVQVVVCVVVVHDPPDDRDPVSVVVSVVCCLPRRNHSQSLLQVLLVVLCCDPLNVDPFDADDPVRVVVPVPDDDDFLADPDDGDDIDTHTYGPVSLRSQARSLCVSLVVLNVVCVVQQLTDDDRDDDPVSVVVSNVSNVRHGDSNNSSHVSSVVSSVVD

Radius of gyration: 21.42 Å; Cα contacts (8 Å, |Δi|>4): 203; chains: 1; bounding box: 49×34×65 Å

pLDDT: mean 90.16, std 10.22, range [41.12, 97.88]

Sequence (192 aa):
MNAVAKVNTLVWLDPSQAAGLARLAGENDKAEWRWLAEERRRIGLHPSEPTPEEIRVSVLTLRPDLWPRMGLLTETAMRARLALPDLAGPWLPFTAEEAQAQRLSGRRPGTPNEHFGAKLMLDIAADVVDGARLAAYRVSEPVVTALHRENLIGLRPSRSKQARARKLELQGQIYTVGRIARESIATLLSSG

Secondary structure (DSSP, 8-state):
-PPPPEEEEEEEE-HHHHHHHHHHHHHHHHHHHHHHHHHHHHTT--TTSPPPHHHHHHHHHHHHHHS--HHHHHHHHHHHHHTSTTT---PPPPPHHHHHHHHS-S--TT------SEEEEEEEEHHHHHHHHHHHHHHHHHHHHHHHHTT-SSSS---SHHHHHHHHHHHTT---HHHHHHHHHHHHHH--

Nearest PDB structures (foldseek):
  5lm2-assembly2_B  TM=1.626E-01  e=6.980E+00  Homo sapiens